Protein AF-A0A9E1Z1P7-F1 (afdb_monomer_lite)

Radius of gyration: 19.4 Å; chains: 1; bounding box: 64×46×40 Å

Sequence (199 aa):
MVDLIRTARLLVKQTRKQARVMVELSEPFSEFVANTAESCNAKVFLSRLAQEGVSLDALGLQILVGGSGGKATRDLMLLSAKLDEFLHVDFPVIISSLGAPSKTIAEANGWWREPWDERRQDQWAKQILWIALSKPFVDAVIWTDLYDYKTMKLPTGGYISIKGKPRPVLKRVLAMQKLLRKPLGPLVLPARGEASQNE

Secondary structure (DSSP, 8-state):
-HHHHHHHHHHHHHH-TT---EEEES-TT-GGGGTSTT---HHHHHHHHHHTT---SEEEEEEE-SSSSS-----HHHHHHHHHTTTT-SS-EEEEEEE--SS---GGG--SSS---HHHHHHHHHHHHHHHHTSTTEEEEEES-SB--TT-SSTT-SSB-TTSPBPHHHHHHHHHHHHHTS---S--PPPTTGGGS--

Foldseek 3Di:
DLVVLLVVVVVVCVVPVPDAAEDEDAQQVPPCPVVDPPDDHPLVVLVVNVVVVPDHQEYEYEQAALDDDNRQHDDLVVVLVSVVSCVPPPHAYEPAEHWYAQARPDCRSPADPDGHHLVRRQVVLLRNVCSQVVDPRHPYYDHQEQEADDPGPHHRGHQAYPVRHGGVNVVVVVVVVVVVVDPPPPDDDPDPPPPPPDD

pLDDT: mean 91.28, std 9.49, range [38.47, 98.0]

Structure (mmCIF, N/CA/C/O backbone):
data_AF-A0A9E1Z1P7-F1
#
_entry.id   AF-A0A9E1Z1P7-F1
#
loop_
_atom_site.group_PDB
_atom_site.id
_atom_site.type_symbol
_atom_site.label_atom_id
_atom_site.label_alt_id
_atom_site.label_comp_id
_atom_site.label_asym_id
_atom_site.label_entity_id
_atom_site.label_seq_id
_atom_site.pdbx_PDB_ins_code
_atom_site.Cartn_x
_atom_site.Cartn_y
_atom_site.Cartn_z
_atom_site.occupancy
_atom_site.B_iso_or_equiv
_atom_site.auth_seq_id
_atom_site.auth_comp_id
_atom_site.auth_asym_id
_atom_site.auth_atom_id
_atom_site.pdbx_PDB_model_num
ATOM 1 N N . MET A 1 1 ? -16.309 18.088 5.861 1.00 80.75 1 MET A N 1
ATOM 2 C CA . MET A 1 1 ? -15.701 16.755 5.605 1.00 80.75 1 MET A CA 1
ATOM 3 C C . MET A 1 1 ? -15.715 15.870 6.849 1.00 80.75 1 MET A C 1
ATOM 5 O O . MET A 1 1 ? -16.198 14.752 6.755 1.00 80.75 1 MET A O 1
ATOM 9 N N . VAL A 1 2 ? -15.250 16.351 8.009 1.00 88.56 2 VAL A N 1
ATOM 10 C CA . VAL A 1 2 ? -15.257 15.568 9.262 1.00 88.56 2 VAL A CA 1
ATOM 11 C C . VAL A 1 2 ? -16.666 15.115 9.665 1.00 88.56 2 VAL A C 1
ATOM 13 O O . VAL A 1 2 ? -16.859 13.935 9.947 1.00 88.56 2 VAL A O 1
ATOM 16 N N . ASP A 1 3 ? -17.669 15.997 9.589 1.00 90.31 3 ASP A N 1
ATOM 17 C CA . ASP A 1 3 ? -19.060 15.630 9.904 1.00 90.31 3 ASP A CA 1
ATOM 18 C C . ASP A 1 3 ? -19.603 14.528 8.995 1.00 90.31 3 ASP A C 1
ATOM 20 O O . ASP A 1 3 ? -20.316 13.644 9.456 1.00 90.31 3 ASP A O 1
ATOM 24 N N . LEU A 1 4 ? -19.215 14.523 7.715 1.00 92.25 4 LEU A N 1
ATOM 25 C CA . LEU A 1 4 ? -19.609 13.471 6.779 1.00 92.25 4 LEU A CA 1
ATOM 26 C C . LEU A 1 4 ? -19.038 12.114 7.206 1.00 92.25 4 LEU A C 1
ATOM 28 O O . LEU A 1 4 ? -19.757 11.121 7.192 1.00 92.25 4 LEU A O 1
ATOM 32 N N . ILE A 1 5 ? -17.771 12.074 7.628 1.00 92.44 5 ILE A N 1
ATOM 33 C CA . ILE A 1 5 ? -17.126 10.851 8.128 1.00 92.44 5 ILE A CA 1
ATOM 34 C C . ILE A 1 5 ? -17.796 10.394 9.428 1.00 92.44 5 ILE A C 1
ATOM 36 O O . ILE A 1 5 ? -18.094 9.208 9.583 1.00 92.44 5 ILE A O 1
ATOM 40 N N . ARG A 1 6 ? -18.094 11.331 10.339 1.00 92.12 6 ARG A N 1
ATOM 41 C CA . ARG A 1 6 ? -18.810 11.054 11.592 1.00 92.12 6 ARG A CA 1
ATOM 42 C C . ARG A 1 6 ? -20.184 10.442 11.309 1.00 92.12 6 ARG A C 1
ATOM 44 O O . ARG A 1 6 ? -20.497 9.379 11.843 1.00 92.12 6 ARG A O 1
ATOM 51 N N . THR A 1 7 ? -20.968 11.056 10.427 1.00 93.19 7 THR A N 1
ATOM 52 C CA . THR A 1 7 ? -22.295 10.570 10.027 1.00 93.19 7 THR A CA 1
ATOM 53 C C . THR A 1 7 ? -22.215 9.220 9.319 1.00 93.19 7 THR A C 1
ATOM 55 O O . THR A 1 7 ? -22.951 8.305 9.682 1.00 93.19 7 THR A O 1
ATOM 58 N N . ALA A 1 8 ? -21.289 9.040 8.372 1.00 93.12 8 ALA A N 1
ATOM 59 C CA . ALA A 1 8 ? -21.100 7.769 7.675 1.00 93.12 8 ALA A CA 1
ATOM 60 C C . ALA A 1 8 ? -20.778 6.634 8.657 1.00 93.12 8 ALA A C 1
ATOM 62 O O . ALA A 1 8 ? -21.399 5.571 8.614 1.00 93.12 8 ALA A O 1
ATOM 63 N N . ARG A 1 9 ? -19.871 6.877 9.609 1.00 91.94 9 ARG A N 1
ATOM 64 C CA . ARG A 1 9 ? -19.563 5.922 10.678 1.00 91.94 9 ARG A CA 1
ATOM 65 C C . ARG A 1 9 ? -20.796 5.593 11.519 1.00 91.94 9 ARG A C 1
ATOM 67 O O . ARG A 1 9 ? -21.034 4.418 11.800 1.00 91.94 9 ARG A O 1
ATOM 74 N N . LEU A 1 10 ? -21.559 6.606 11.942 1.00 92.56 10 LEU A N 1
ATOM 75 C CA . LEU A 1 10 ? -22.774 6.405 12.736 1.00 92.56 10 LEU A CA 1
ATOM 76 C C . LEU A 1 10 ? -23.779 5.521 11.991 1.00 92.56 10 LEU A C 1
ATOM 78 O O . LEU A 1 10 ? -24.269 4.559 12.576 1.00 92.56 10 LEU A O 1
ATOM 82 N N . LEU A 1 11 ? -24.008 5.769 10.699 1.00 94.69 11 LEU A N 1
ATOM 83 C CA . LEU A 1 11 ? -24.904 4.961 9.863 1.00 94.69 11 LEU A CA 1
ATOM 84 C C . LEU A 1 11 ? -24.433 3.503 9.737 1.00 94.69 11 LEU A C 1
ATOM 86 O O . LEU A 1 11 ? -25.235 2.571 9.863 1.00 94.69 11 LEU A O 1
ATOM 90 N N . VAL A 1 12 ? -23.125 3.281 9.555 1.00 93.62 12 VAL A N 1
ATOM 91 C CA . VAL A 1 12 ? -22.556 1.923 9.524 1.00 93.62 12 VAL A CA 1
ATOM 92 C C . VAL A 1 12 ? -22.788 1.208 10.857 1.00 93.62 12 VAL A C 1
ATOM 94 O O . VAL A 1 12 ? -23.270 0.075 10.863 1.00 93.62 12 VAL A O 1
ATOM 97 N N . LYS A 1 13 ? -22.507 1.866 11.991 1.00 92.00 13 LYS A N 1
ATOM 98 C CA . LYS A 1 13 ? -22.677 1.272 13.330 1.00 92.00 13 LYS A CA 1
ATOM 99 C C . LYS A 1 13 ? -24.151 1.074 13.709 1.00 92.00 13 LYS A C 1
ATOM 101 O O . LYS A 1 13 ? -24.455 0.114 14.415 1.00 92.00 13 LYS A O 1
ATOM 106 N N . GLN A 1 14 ? -25.061 1.924 13.228 1.00 94.50 14 GLN A N 1
ATOM 107 C CA . GLN A 1 14 ? -26.511 1.742 13.384 1.00 94.50 14 GLN A CA 1
ATOM 108 C C . GLN A 1 14 ? -26.997 0.487 12.654 1.00 94.50 14 GLN A C 1
ATOM 110 O O . GLN A 1 14 ? -27.761 -0.292 13.217 1.00 94.50 14 GLN A O 1
ATOM 115 N N . THR A 1 15 ? -26.505 0.259 11.435 1.00 95.56 15 THR A N 1
ATOM 116 C CA . THR A 1 15 ? -26.880 -0.912 10.628 1.00 95.56 15 THR A CA 1
ATOM 117 C C . THR A 1 15 ? -26.227 -2.194 11.153 1.00 95.56 15 THR A C 1
ATOM 119 O O . THR A 1 15 ? -26.851 -3.252 11.202 1.00 95.56 15 THR A O 1
ATOM 122 N N . ARG A 1 16 ? -24.949 -2.122 11.546 1.00 95.31 16 ARG A N 1
ATOM 123 C CA . ARG A 1 16 ? -24.162 -3.252 12.054 1.00 95.31 16 ARG A CA 1
ATOM 124 C C . ARG A 1 16 ? -23.251 -2.797 13.192 1.00 95.31 16 ARG A C 1
ATOM 126 O O . ARG A 1 16 ? -22.140 -2.325 12.959 1.00 95.31 16 ARG A O 1
ATOM 133 N N . LYS A 1 17 ? -23.675 -3.033 14.437 1.00 90.94 17 LYS A N 1
ATOM 134 C CA . LYS A 1 17 ? -22.930 -2.627 15.647 1.00 90.94 17 LYS A CA 1
ATOM 135 C C . LYS A 1 17 ? -21.488 -3.155 15.697 1.00 90.94 17 LYS A C 1
ATOM 137 O O . LYS A 1 17 ? -20.605 -2.461 16.186 1.00 90.94 17 LYS A O 1
ATOM 142 N N . GLN A 1 18 ? -21.249 -4.359 15.172 1.00 93.31 18 GLN A N 1
ATOM 143 C CA . GLN A 1 18 ? -19.930 -5.009 15.165 1.00 93.31 18 GLN A CA 1
ATOM 144 C C . GLN A 1 18 ? -19.051 -4.643 13.955 1.00 93.31 18 GLN A C 1
ATOM 146 O O . GLN A 1 18 ? -17.905 -5.082 13.886 1.00 93.31 18 GLN A O 1
ATOM 151 N N . ALA A 1 19 ? -19.555 -3.872 12.983 1.00 93.06 19 ALA A N 1
ATOM 152 C CA . ALA A 1 19 ? -18.768 -3.513 11.805 1.00 93.06 19 ALA A CA 1
ATOM 153 C C . ALA A 1 19 ? -17.570 -2.641 12.198 1.00 93.06 19 ALA A C 1
ATOM 155 O O . ALA A 1 19 ? -17.722 -1.712 12.991 1.00 93.06 19 ALA A O 1
ATOM 156 N N . ARG A 1 20 ? -16.394 -2.925 11.629 1.00 92.44 20 ARG A N 1
ATOM 157 C CA . ARG A 1 20 ? -15.202 -2.079 11.764 1.00 92.44 20 ARG A CA 1
ATOM 158 C C . ARG A 1 20 ? -15.189 -1.026 10.657 1.00 92.44 20 ARG A C 1
ATOM 160 O O . ARG A 1 20 ? -15.444 -1.353 9.501 1.00 92.44 20 ARG A O 1
ATOM 167 N N . VAL A 1 21 ? -14.911 0.222 11.011 1.00 93.06 21 VAL A N 1
ATOM 168 C CA . VAL A 1 21 ? -14.865 1.372 10.106 1.00 93.06 21 VAL A CA 1
ATOM 169 C C . VAL A 1 21 ? -13.420 1.827 9.952 1.00 93.06 21 VAL A C 1
ATOM 171 O O . VAL A 1 21 ? -12.773 2.209 10.924 1.00 93.06 21 VAL A O 1
ATOM 174 N N . MET A 1 22 ? -12.934 1.797 8.716 1.00 93.62 22 MET A N 1
ATOM 175 C CA . MET A 1 22 ? -11.582 2.198 8.340 1.00 93.62 22 MET A CA 1
ATOM 176 C C . MET A 1 22 ? -11.646 3.410 7.412 1.00 93.62 22 MET A C 1
ATOM 178 O O . MET A 1 22 ? -12.507 3.464 6.533 1.00 93.62 22 MET A O 1
ATOM 182 N N . VAL A 1 23 ? -10.717 4.351 7.579 1.00 93.31 23 VAL A N 1
ATOM 183 C CA . VAL A 1 23 ? -10.458 5.409 6.588 1.00 93.31 23 VAL A CA 1
ATOM 184 C C . VAL A 1 23 ? -9.162 5.091 5.870 1.00 93.31 23 VAL A C 1
ATOM 186 O O . VAL A 1 23 ? -8.184 4.718 6.507 1.00 93.31 23 VAL A O 1
ATOM 189 N N . GLU A 1 24 ? -9.155 5.240 4.551 1.00 94.62 24 GLU A N 1
ATOM 190 C CA . GLU A 1 24 ? -7.991 4.972 3.715 1.00 94.62 24 GLU A CA 1
ATOM 191 C C . GLU A 1 24 ? -7.367 6.271 3.192 1.00 94.62 24 GLU A C 1
ATOM 193 O O . GLU A 1 24 ? -8.065 7.136 2.664 1.00 94.62 24 GLU A O 1
ATOM 198 N N . LEU A 1 25 ? -6.042 6.385 3.300 1.00 94.38 25 LEU A N 1
ATOM 199 C CA . LEU A 1 25 ? -5.244 7.460 2.724 1.00 94.38 25 LEU A CA 1
ATOM 200 C C . LEU A 1 25 ? -4.564 6.969 1.443 1.00 94.38 25 LEU A C 1
ATOM 202 O O . LEU A 1 25 ? -3.699 6.092 1.480 1.00 94.38 25 LEU A O 1
ATOM 206 N N . SER A 1 26 ? -4.946 7.551 0.305 1.00 92.31 26 SER A N 1
ATOM 207 C CA . SER A 1 26 ? -4.429 7.176 -1.017 1.00 92.31 26 SER A CA 1
ATOM 208 C C . SER A 1 26 ? -3.072 7.799 -1.360 1.00 92.31 26 SER A C 1
ATOM 210 O O . SER A 1 26 ? -2.299 7.208 -2.109 1.00 92.31 26 SER A O 1
ATOM 212 N N . GLU A 1 27 ? -2.783 8.994 -0.836 1.00 92.06 27 GLU A N 1
ATOM 213 C CA . GLU A 1 27 ? -1.576 9.774 -1.149 1.00 92.06 27 GLU A CA 1
ATOM 214 C C . GLU A 1 27 ? -0.887 10.266 0.141 1.00 92.06 27 GLU A C 1
ATOM 216 O O . GLU A 1 27 ? -0.976 11.446 0.501 1.00 92.06 27 GLU A O 1
ATOM 221 N N . PRO A 1 28 ? -0.177 9.382 0.870 1.00 92.25 28 PRO A N 1
ATOM 222 C CA . PRO A 1 28 ? 0.413 9.705 2.178 1.00 92.25 28 PRO A CA 1
ATOM 223 C C . PRO A 1 28 ? 1.564 10.725 2.110 1.00 92.25 28 PRO A C 1
ATOM 225 O O . PRO A 1 28 ? 1.948 11.320 3.120 1.00 92.25 28 PRO A O 1
ATOM 228 N N . PHE A 1 29 ? 2.130 10.954 0.923 1.00 92.06 29 PHE A N 1
ATOM 229 C CA . PHE A 1 29 ? 3.115 12.014 0.694 1.00 92.06 29 PHE A CA 1
ATOM 230 C C . PHE A 1 29 ? 2.485 13.402 0.549 1.00 92.06 29 PHE A C 1
ATOM 232 O O . PHE A 1 29 ? 3.197 14.389 0.701 1.00 92.06 29 PHE A O 1
ATOM 239 N N . SER A 1 30 ? 1.172 13.475 0.311 1.00 92.31 30 SER A N 1
ATOM 240 C CA . SER A 1 30 ? 0.398 14.718 0.235 1.00 92.31 30 SER A CA 1
ATOM 241 C C . SER A 1 30 ? 0.975 15.781 -0.712 1.00 92.31 30 SER A C 1
ATOM 243 O O . SER A 1 30 ? 0.817 16.974 -0.474 1.00 92.31 30 SER A O 1
ATOM 245 N N . GLU A 1 31 ? 1.622 15.365 -1.806 1.00 91.12 31 GLU A N 1
ATOM 246 C CA . GLU A 1 31 ? 2.178 16.278 -2.821 1.00 91.12 31 GLU A CA 1
ATOM 247 C C . GLU A 1 31 ? 1.096 17.165 -3.452 1.00 91.12 31 GLU A C 1
ATOM 249 O O . GLU A 1 31 ? 1.358 18.312 -3.810 1.00 91.12 31 GLU A O 1
ATOM 254 N N . PHE A 1 32 ? -0.142 16.661 -3.524 1.00 90.50 32 PHE A N 1
ATOM 255 C CA . PHE A 1 32 ? -1.305 17.404 -4.006 1.00 90.50 32 PHE A CA 1
ATOM 256 C C . PHE A 1 32 ? -1.540 18.722 -3.255 1.00 90.50 32 PHE A C 1
ATOM 258 O O . PHE A 1 32 ? -2.147 19.628 -3.826 1.00 90.50 32 PHE A O 1
ATOM 265 N N . VAL A 1 33 ? -1.038 18.857 -2.017 1.00 91.69 33 VAL A N 1
ATOM 266 C CA . VAL A 1 33 ? -1.190 20.074 -1.205 1.00 91.69 33 VAL A CA 1
ATOM 267 C C . VAL A 1 33 ? -0.487 21.278 -1.821 1.00 91.69 33 VAL A C 1
ATOM 269 O O . VAL A 1 33 ? -0.942 22.403 -1.646 1.00 91.69 33 VAL A O 1
ATOM 272 N N . ALA A 1 34 ? 0.565 21.059 -2.611 1.00 89.44 34 ALA A N 1
ATOM 273 C CA . ALA A 1 34 ? 1.236 22.140 -3.327 1.00 89.44 34 ALA A CA 1
ATOM 274 C C . AL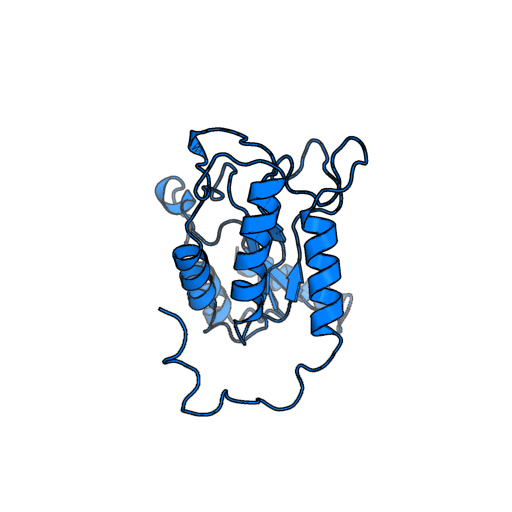A A 1 34 ? 0.379 22.731 -4.462 1.00 89.44 34 ALA A C 1
ATOM 276 O O . ALA A 1 34 ? 0.537 23.898 -4.803 1.00 89.44 34 ALA A O 1
ATOM 277 N N . ASN A 1 35 ? -0.523 21.932 -5.042 1.00 89.25 35 ASN A N 1
ATOM 278 C CA . ASN A 1 35 ? -1.267 22.294 -6.254 1.00 89.25 35 ASN A CA 1
ATOM 279 C C . ASN A 1 35 ? -2.762 22.536 -6.004 1.00 89.25 35 ASN A C 1
ATOM 281 O O . ASN A 1 35 ? -3.444 23.096 -6.858 1.00 89.25 35 ASN A O 1
ATOM 285 N N . THR A 1 36 ? -3.285 22.094 -4.859 1.00 90.12 36 THR A N 1
ATOM 286 C CA . THR A 1 36 ? -4.718 22.140 -4.548 1.00 90.12 36 THR A CA 1
ATOM 287 C C . THR A 1 36 ? -4.957 23.087 -3.382 1.00 90.12 36 THR A C 1
ATOM 289 O O . THR A 1 36 ? -4.609 22.774 -2.240 1.00 90.12 36 THR A O 1
ATOM 292 N N . ALA A 1 37 ? -5.572 24.236 -3.663 1.00 87.25 37 ALA A N 1
ATOM 293 C CA . ALA A 1 37 ? -5.992 25.176 -2.628 1.00 87.25 37 ALA A CA 1
ATOM 294 C C . ALA A 1 37 ? -6.958 24.504 -1.635 1.00 87.25 37 ALA A C 1
ATOM 296 O O . ALA A 1 37 ? -7.704 23.598 -2.001 1.00 87.25 37 ALA A O 1
ATOM 297 N N . GLU A 1 38 ? -6.912 24.934 -0.371 1.00 86.44 38 GLU A N 1
ATOM 298 C CA . GLU A 1 38 ? -7.763 24.427 0.725 1.00 86.44 38 GLU A CA 1
ATOM 299 C C . GLU A 1 38 ? -7.633 22.923 1.028 1.00 86.44 38 GLU A C 1
ATOM 301 O O . GLU A 1 38 ? -8.431 22.346 1.770 1.00 86.44 38 GLU A O 1
ATOM 306 N N . SER A 1 39 ? -6.601 22.270 0.498 1.00 90.19 39 SER A N 1
ATOM 307 C CA . SER A 1 39 ? -6.285 20.891 0.845 1.00 90.19 39 SER A CA 1
ATOM 308 C C . SER A 1 39 ? -5.442 20.814 2.124 1.00 90.19 39 SER A C 1
ATOM 310 O O . SER A 1 39 ? -4.804 21.780 2.547 1.00 90.19 39 SER A O 1
ATOM 312 N N . CYS A 1 40 ? -5.450 19.653 2.778 1.00 89.81 40 CYS A N 1
ATOM 313 C CA . CYS A 1 40 ? -4.643 19.4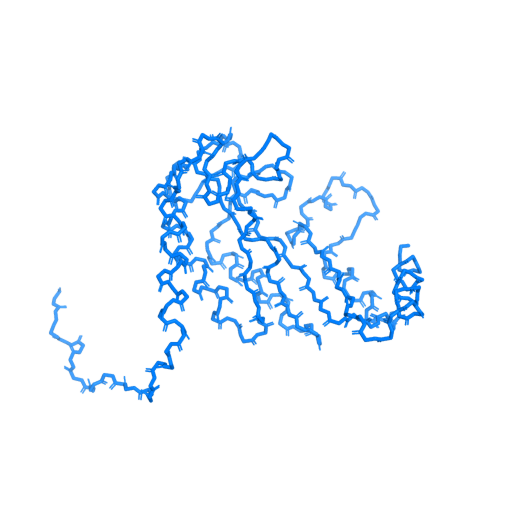08 3.969 1.00 89.81 40 CYS A CA 1
ATOM 314 C C . CYS A 1 40 ? -3.812 18.139 3.801 1.00 89.81 40 CYS A C 1
ATOM 316 O O . CYS A 1 40 ? -4.191 17.214 3.080 1.00 89.81 40 CYS A O 1
ATOM 318 N N . ASN A 1 41 ? -2.658 18.105 4.464 1.00 91.12 41 ASN A N 1
ATOM 319 C CA . ASN A 1 41 ? -1.816 16.919 4.455 1.00 91.12 41 ASN A CA 1
ATOM 320 C C . ASN A 1 41 ? -2.431 15.798 5.316 1.00 91.12 41 ASN A C 1
ATOM 322 O O . ASN A 1 41 ? -3.273 16.038 6.187 1.00 91.12 41 ASN A O 1
ATOM 326 N N . ALA A 1 42 ? -1.971 14.567 5.091 1.00 90.31 42 ALA A N 1
ATOM 327 C CA . ALA A 1 42 ? -2.449 13.383 5.802 1.00 90.31 42 ALA A CA 1
ATOM 328 C C . ALA A 1 42 ? -2.381 13.522 7.336 1.00 90.31 42 ALA A C 1
ATOM 330 O O . ALA A 1 42 ? -3.317 13.133 8.030 1.00 90.31 42 ALA A O 1
ATOM 331 N N . LYS A 1 43 ? -1.303 14.111 7.871 1.00 89.31 43 LYS A N 1
ATOM 332 C CA . LYS A 1 43 ? -1.117 14.287 9.321 1.00 89.31 43 LYS A CA 1
ATOM 333 C C . LYS A 1 43 ? -2.162 15.224 9.917 1.00 89.31 43 LYS A C 1
ATOM 335 O O . LYS A 1 43 ? -2.825 14.860 10.876 1.00 89.31 43 LYS A O 1
ATOM 340 N N . VAL A 1 44 ? -2.343 16.399 9.317 1.00 91.38 44 VAL A N 1
ATOM 341 C CA . VAL A 1 44 ? -3.321 17.409 9.741 1.00 91.38 44 VAL A CA 1
ATOM 342 C C . VAL A 1 44 ? -4.731 16.838 9.670 1.00 91.38 44 VAL A C 1
ATOM 344 O O . VAL A 1 44 ? -5.518 17.044 10.591 1.00 91.38 44 VAL A O 1
ATOM 347 N N . PHE A 1 45 ? -5.044 16.078 8.619 1.00 91.25 45 PHE A N 1
ATOM 348 C CA . PHE A 1 45 ? -6.327 15.392 8.503 1.00 91.25 45 PHE A CA 1
ATOM 349 C C . PHE A 1 45 ? -6.566 14.409 9.660 1.00 91.25 45 PHE A C 1
ATOM 351 O O . PHE A 1 45 ? -7.613 14.475 10.305 1.00 91.25 45 PHE A O 1
ATOM 358 N N . LEU A 1 46 ? -5.592 13.546 9.972 1.00 90.38 46 LEU A N 1
ATOM 359 C CA . LEU A 1 46 ? -5.695 12.592 11.082 1.00 90.38 46 LEU A CA 1
ATOM 360 C C . LEU A 1 46 ? -5.782 13.291 12.445 1.00 90.38 46 LEU A C 1
ATOM 362 O O . LEU A 1 46 ? -6.648 12.947 13.248 1.00 90.38 46 LEU A O 1
ATOM 366 N N . SER A 1 47 ? -4.956 14.313 12.689 1.00 90.06 47 SER A N 1
ATOM 367 C CA . SER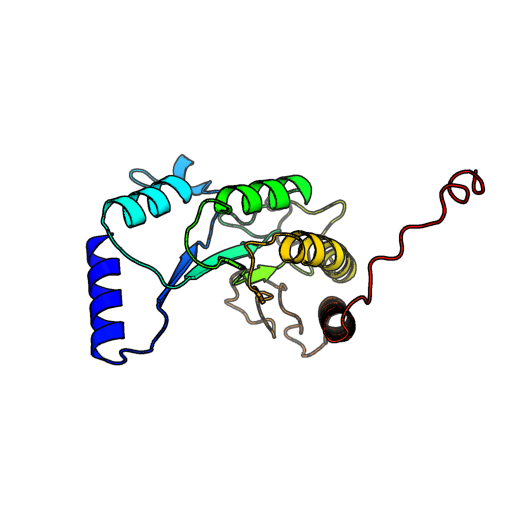 A 1 47 ? -5.020 15.115 13.916 1.00 90.06 47 SER A CA 1
ATOM 368 C C . SER A 1 47 ? -6.383 15.782 14.084 1.00 90.06 47 SER A C 1
ATOM 370 O O . SER A 1 47 ? -6.924 15.799 15.187 1.00 90.06 47 SER A O 1
ATOM 372 N N . ARG A 1 48 ? -6.979 16.281 12.995 1.00 91.25 48 ARG A N 1
ATOM 373 C CA . ARG A 1 48 ? -8.312 16.887 13.031 1.00 91.25 48 ARG A CA 1
ATOM 374 C C . ARG A 1 48 ? -9.401 15.862 13.339 1.00 91.25 48 ARG A C 1
ATOM 376 O O . ARG A 1 48 ? -10.293 16.166 14.120 1.00 91.25 48 ARG A O 1
ATOM 383 N N . LEU A 1 49 ? -9.331 14.652 12.778 1.00 89.88 49 LEU A N 1
ATOM 384 C CA . LEU A 1 49 ? -10.271 13.575 13.120 1.00 89.88 49 LEU A CA 1
ATOM 385 C C . LEU A 1 49 ? -10.209 13.213 14.609 1.00 89.88 49 LEU A C 1
ATOM 387 O O . LEU A 1 49 ? -11.258 13.042 15.232 1.00 89.88 49 LEU A O 1
ATOM 391 N N . ALA A 1 50 ? -8.999 13.147 15.171 1.00 88.19 50 ALA A N 1
ATOM 392 C CA . ALA A 1 50 ? -8.791 12.882 16.590 1.00 88.19 50 ALA A CA 1
ATOM 393 C C . ALA A 1 50 ? -9.350 14.012 17.477 1.00 88.19 50 ALA A C 1
ATOM 395 O O . ALA A 1 50 ? -10.109 13.738 18.404 1.00 88.19 50 ALA A O 1
ATOM 396 N N . GLN A 1 51 ? -9.049 15.278 17.157 1.00 90.31 51 GLN A N 1
ATOM 397 C CA . GLN A 1 51 ? -9.558 16.454 17.885 1.00 90.31 51 GLN A CA 1
ATOM 398 C C . GLN A 1 51 ? -11.089 16.544 17.874 1.00 90.31 51 GLN A C 1
ATOM 400 O O . GLN A 1 51 ? -11.705 16.934 18.859 1.00 90.31 51 GLN A O 1
ATOM 405 N N . GLU A 1 52 ? -11.708 16.139 16.769 1.00 90.25 52 GLU A N 1
ATOM 406 C CA . GLU A 1 52 ? -13.158 16.152 16.562 1.00 90.25 52 GLU A CA 1
ATOM 407 C C . GLU A 1 52 ? -13.867 14.906 17.132 1.00 90.25 52 GLU A C 1
ATOM 409 O O . GLU A 1 52 ? -15.060 14.690 16.883 1.00 90.25 52 GLU A O 1
ATOM 414 N N . GLY A 1 53 ? -13.144 14.048 17.861 1.00 86.88 53 GLY A N 1
ATOM 415 C CA . GLY A 1 53 ? -13.691 12.863 18.524 1.00 86.88 53 GLY A CA 1
ATOM 416 C C . GLY A 1 53 ? -14.209 11.785 17.566 1.00 86.88 53 GLY A C 1
ATOM 417 O O . GLY A 1 53 ? -15.042 10.956 17.948 1.00 86.88 53 GLY A O 1
ATOM 418 N N . VAL A 1 54 ? -13.761 11.779 16.305 1.00 89.06 54 VAL A N 1
ATOM 419 C CA . VAL A 1 54 ? -14.155 10.757 15.330 1.00 89.06 54 VAL A CA 1
ATOM 420 C C . VAL A 1 54 ? -13.290 9.515 15.534 1.00 89.06 54 VAL A C 1
ATOM 422 O O . VAL A 1 54 ? -12.180 9.418 15.024 1.00 89.06 54 VAL A O 1
ATOM 425 N N . SER A 1 55 ? -13.813 8.540 16.278 1.00 83.88 55 SER A N 1
ATOM 426 C CA . SER A 1 55 ? -13.130 7.260 16.511 1.00 83.88 55 SER A CA 1
ATOM 427 C C . SER A 1 55 ? -13.173 6.362 15.273 1.00 83.88 55 SER A C 1
ATOM 429 O O . SER A 1 55 ? -14.246 6.017 14.783 1.00 83.88 55 SER A O 1
ATOM 431 N N . LEU A 1 56 ? -12.016 5.938 14.776 1.00 89.31 56 LEU A N 1
ATOM 432 C CA . LEU A 1 56 ? -11.895 4.958 13.694 1.00 89.31 56 LEU A CA 1
ATOM 433 C C . LEU A 1 56 ? -11.422 3.618 14.256 1.00 89.31 56 LEU A C 1
ATOM 435 O O . LEU A 1 56 ? -10.760 3.579 15.287 1.00 89.31 56 LEU A O 1
ATOM 439 N N . ASP A 1 57 ? -11.779 2.522 13.586 1.00 92.69 57 ASP A N 1
ATOM 440 C CA . ASP A 1 57 ? -11.353 1.180 13.993 1.00 92.69 57 ASP A CA 1
ATOM 441 C C . ASP A 1 57 ? -10.015 0.774 13.333 1.00 92.69 57 ASP A C 1
ATOM 443 O O . ASP A 1 57 ? -9.366 -0.148 13.817 1.00 92.69 57 ASP A O 1
ATOM 447 N N . ALA A 1 58 ? -9.614 1.421 12.226 1.00 94.25 58 ALA A N 1
ATOM 448 C CA . ALA A 1 58 ? -8.332 1.200 11.542 1.00 94.25 58 ALA A CA 1
ATOM 449 C C . ALA A 1 58 ? -7.965 2.352 10.580 1.00 94.25 58 ALA A C 1
ATOM 451 O O . ALA A 1 58 ? -8.839 3.089 10.106 1.00 94.25 58 ALA A O 1
ATOM 452 N N . LEU A 1 59 ? -6.675 2.449 10.240 1.00 95.62 59 LEU A N 1
ATOM 453 C CA . LEU A 1 59 ? -6.129 3.307 9.186 1.00 95.62 59 LEU A CA 1
ATOM 454 C C . LEU A 1 59 ? -5.713 2.459 7.984 1.00 95.62 59 LEU A C 1
ATOM 456 O O . LEU A 1 59 ? -4.864 1.587 8.117 1.00 95.62 59 LEU A O 1
ATOM 460 N N . GLY A 1 60 ? -6.247 2.746 6.803 1.00 96.50 60 GLY A N 1
ATOM 461 C CA . GLY A 1 60 ? -5.746 2.213 5.540 1.00 96.50 60 GLY A CA 1
ATOM 462 C C . GLY A 1 60 ? -4.680 3.135 4.949 1.00 96.50 60 GLY A C 1
ATOM 463 O O . GLY A 1 60 ? -4.917 4.334 4.823 1.00 96.50 60 GLY A O 1
ATOM 464 N N . LEU A 1 61 ? -3.528 2.602 4.550 1.00 96.19 61 LEU A N 1
ATOM 465 C CA . LEU A 1 61 ? -2.485 3.341 3.833 1.00 96.19 61 LEU A CA 1
ATOM 466 C C . LEU A 1 61 ? -2.216 2.713 2.463 1.00 96.19 61 LEU A C 1
ATOM 468 O O . LEU A 1 61 ? -1.850 1.539 2.374 1.00 96.19 61 LEU A O 1
ATOM 472 N N . GLN A 1 62 ? -2.324 3.510 1.397 1.00 96.44 62 GLN A N 1
ATOM 473 C CA . GLN A 1 62 ? -1.889 3.099 0.062 1.00 96.44 62 GLN A CA 1
ATOM 474 C C . GLN A 1 62 ? -0.450 3.549 -0.192 1.00 96.44 62 GLN A C 1
ATOM 476 O O . GLN A 1 62 ? -0.129 4.735 -0.165 1.00 96.44 62 GLN A O 1
ATOM 481 N N . ILE A 1 63 ? 0.417 2.580 -0.472 1.00 96.44 63 ILE A N 1
ATOM 482 C CA . ILE A 1 63 ? 1.820 2.766 -0.829 1.00 96.44 63 ILE A CA 1
ATOM 483 C C . ILE A 1 63 ? 2.017 2.215 -2.241 1.00 96.44 63 ILE A C 1
ATOM 485 O O . ILE A 1 63 ? 2.380 1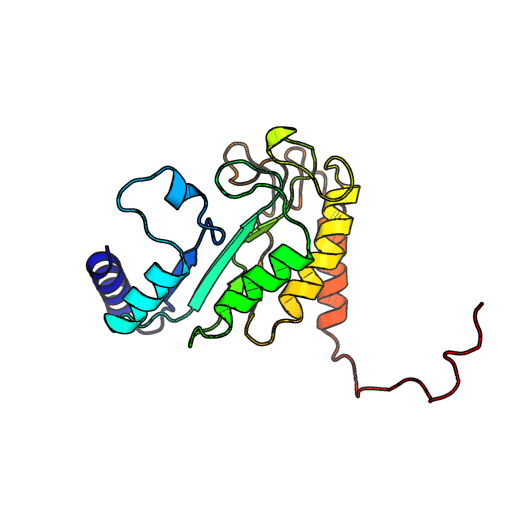.057 -2.453 1.00 96.44 63 ILE A O 1
ATOM 489 N N . LEU A 1 64 ? 1.744 3.067 -3.221 1.00 96.69 64 LEU A N 1
ATOM 490 C CA . LEU A 1 64 ? 1.933 2.771 -4.635 1.00 96.69 64 LEU A CA 1
ATOM 491 C C . LEU A 1 64 ? 3.085 3.623 -5.169 1.00 96.69 64 LEU A C 1
ATOM 493 O O . LEU A 1 64 ? 3.121 4.827 -4.927 1.00 96.69 64 LEU A O 1
ATOM 497 N N . VAL A 1 65 ? 4.013 3.006 -5.896 1.00 96.94 65 VAL A N 1
ATOM 498 C CA . VAL A 1 65 ? 5.155 3.689 -6.531 1.00 96.94 65 VAL A CA 1
ATOM 499 C C . VAL A 1 65 ? 5.143 3.483 -8.043 1.00 96.94 65 VAL A C 1
ATOM 501 O O . VAL A 1 65 ? 4.439 2.607 -8.530 1.00 96.94 65 VAL A O 1
ATOM 504 N N . GLY A 1 66 ? 5.919 4.268 -8.795 1.00 95.12 66 GLY A N 1
ATOM 505 C CA . GLY A 1 66 ? 6.049 4.147 -10.253 1.00 95.12 66 GLY A CA 1
ATOM 506 C C . GLY A 1 66 ? 4.826 4.596 -11.060 1.00 95.12 66 GLY A C 1
ATOM 507 O O . GLY A 1 66 ? 4.743 4.298 -12.251 1.00 95.12 66 GLY A O 1
ATOM 508 N N . GLY A 1 67 ? 3.891 5.317 -10.438 1.00 93.75 67 GLY A N 1
ATOM 509 C CA . GLY A 1 67 ? 2.677 5.845 -11.065 1.00 93.75 67 GLY A CA 1
ATOM 510 C C . GLY A 1 67 ? 2.566 7.368 -10.967 1.00 93.75 67 GLY A C 1
ATOM 511 O O . GLY A 1 67 ? 3.391 8.030 -10.344 1.00 93.75 67 GLY A O 1
ATOM 512 N N . SER A 1 68 ? 1.509 7.921 -11.559 1.00 90.06 68 SER A N 1
ATOM 513 C CA . SER A 1 68 ? 1.163 9.341 -11.439 1.00 90.06 68 SER A CA 1
ATOM 514 C C . SER A 1 68 ? 0.265 9.615 -10.220 1.00 90.06 68 SER A C 1
ATOM 516 O O . SER A 1 68 ? -0.309 8.695 -9.623 1.00 90.06 68 SER A O 1
ATOM 518 N N . GLY A 1 69 ? 0.131 10.895 -9.851 1.00 85.50 69 GLY A N 1
ATOM 519 C CA . GLY A 1 69 ? -0.761 11.357 -8.777 1.00 85.50 69 GLY A CA 1
ATOM 520 C C . GLY A 1 69 ? -0.340 10.839 -7.401 1.00 85.50 69 GLY A C 1
ATOM 521 O O . GLY A 1 69 ? -0.948 9.896 -6.889 1.00 85.50 69 GLY A O 1
ATOM 522 N N . GLY A 1 70 ? 0.766 11.374 -6.871 1.00 88.31 70 GLY A N 1
ATOM 523 C CA . GLY A 1 70 ? 1.300 11.028 -5.546 1.00 88.31 70 GLY A CA 1
ATOM 524 C C . GLY A 1 70 ? 1.996 9.664 -5.449 1.00 88.31 70 GLY A C 1
ATOM 525 O O . GLY A 1 70 ? 2.361 9.240 -4.354 1.00 88.31 70 GLY A O 1
ATOM 526 N N . LYS A 1 71 ? 2.180 8.970 -6.582 1.00 94.50 71 LYS A N 1
ATOM 527 C CA . LYS A 1 71 ? 2.774 7.620 -6.688 1.00 94.50 71 LYS A CA 1
ATOM 528 C C . LYS A 1 71 ? 4.153 7.636 -7.344 1.00 94.50 71 LYS A C 1
ATOM 530 O O . LYS A 1 71 ? 4.598 6.616 -7.874 1.00 94.50 71 LYS A O 1
ATOM 535 N N . ALA A 1 72 ? 4.816 8.791 -7.355 1.00 94.19 72 ALA A N 1
ATOM 536 C CA . ALA A 1 72 ? 6.180 8.894 -7.851 1.00 94.19 72 ALA A CA 1
ATOM 537 C C . ALA A 1 72 ? 7.081 7.913 -7.091 1.00 94.19 72 ALA A C 1
ATOM 539 O O . ALA A 1 72 ? 6.902 7.670 -5.894 1.00 94.19 72 ALA A O 1
ATOM 540 N N . THR A 1 73 ? 8.045 7.313 -7.784 1.00 95.69 73 THR A N 1
ATOM 541 C CA . THR A 1 73 ? 8.926 6.334 -7.154 1.00 95.69 73 THR A CA 1
ATOM 542 C C . THR A 1 73 ? 9.790 7.000 -6.094 1.00 95.69 73 THR A C 1
ATOM 544 O O . THR A 1 73 ? 10.470 7.987 -6.358 1.00 95.69 73 THR A O 1
ATOM 547 N N . ARG A 1 74 ? 9.774 6.433 -4.886 1.00 94.56 74 ARG A N 1
ATOM 548 C CA . ARG A 1 74 ? 10.590 6.868 -3.752 1.00 94.56 74 ARG A CA 1
ATOM 549 C C . ARG A 1 74 ? 11.534 5.749 -3.327 1.00 94.56 74 ARG A C 1
ATOM 551 O O . ARG A 1 74 ? 11.240 4.569 -3.523 1.00 94.56 74 ARG A O 1
ATOM 558 N N . ASP A 1 75 ? 12.658 6.130 -2.729 1.00 94.81 75 ASP A N 1
ATOM 559 C CA . ASP A 1 75 ? 13.583 5.173 -2.129 1.00 94.81 75 ASP A CA 1
ATOM 560 C C . ASP A 1 75 ? 12.948 4.433 -0.935 1.00 94.81 75 ASP A C 1
ATOM 562 O O . ASP A 1 75 ? 12.052 4.949 -0.261 1.00 94.81 75 ASP A O 1
ATOM 566 N N . LEU A 1 76 ? 13.432 3.220 -0.659 1.00 96.81 76 LEU A N 1
ATOM 567 C CA . LEU A 1 76 ? 12.949 2.373 0.430 1.00 96.81 76 LEU A CA 1
ATOM 568 C C . LEU A 1 76 ? 13.108 3.019 1.812 1.00 96.81 76 LEU A C 1
ATOM 570 O O . LEU A 1 76 ? 12.228 2.852 2.655 1.00 96.81 76 LEU A O 1
ATOM 574 N N . MET A 1 77 ? 14.182 3.776 2.049 1.00 96.06 77 MET A N 1
ATOM 575 C CA . MET A 1 77 ? 14.386 4.498 3.304 1.00 96.06 77 MET A CA 1
ATOM 576 C C . MET A 1 77 ? 13.337 5.596 3.478 1.00 96.06 77 MET A C 1
ATOM 578 O O . MET A 1 77 ? 12.787 5.758 4.564 1.00 96.06 77 MET A O 1
ATOM 582 N N . LEU A 1 78 ? 12.996 6.299 2.395 1.00 95.75 78 LEU A N 1
ATOM 583 C CA . LEU A 1 78 ? 11.973 7.341 2.423 1.00 95.75 78 LEU A CA 1
ATOM 584 C C . LEU A 1 78 ? 10.568 6.759 2.620 1.00 95.75 78 LEU A C 1
ATOM 586 O O . LEU A 1 78 ? 9.758 7.343 3.335 1.00 95.75 78 LEU A O 1
ATOM 590 N N . LEU A 1 79 ? 10.286 5.594 2.029 1.00 96.75 79 LEU A N 1
ATOM 591 C CA . LEU A 1 79 ? 9.054 4.846 2.289 1.00 96.75 79 LEU A CA 1
ATOM 592 C C . LEU A 1 79 ? 8.982 4.370 3.748 1.00 96.75 79 LEU A C 1
ATOM 594 O O . LEU A 1 79 ? 7.946 4.536 4.382 1.00 96.75 79 LEU A O 1
ATOM 598 N N . SER A 1 80 ? 10.078 3.838 4.298 1.00 97.19 80 SER A N 1
ATOM 599 C CA . SER A 1 80 ? 10.171 3.430 5.708 1.00 97.19 80 SER A CA 1
ATOM 600 C C . SER A 1 80 ? 9.905 4.606 6.652 1.00 97.19 80 SER A C 1
ATOM 602 O O . SER A 1 80 ? 9.023 4.516 7.501 1.00 97.19 80 SER A O 1
ATOM 604 N N . ALA A 1 81 ? 10.594 5.731 6.438 1.00 96.44 81 ALA A N 1
ATOM 605 C CA . ALA A 1 81 ? 10.414 6.946 7.227 1.00 96.44 81 ALA A CA 1
ATOM 606 C C . ALA A 1 81 ? 8.986 7.497 7.115 1.00 96.44 81 ALA A C 1
ATOM 608 O O . ALA A 1 81 ? 8.426 7.971 8.098 1.00 96.44 81 ALA A O 1
ATOM 609 N N . LYS A 1 82 ? 8.363 7.399 5.931 1.00 94.88 82 LYS A N 1
ATOM 610 C CA . LYS A 1 82 ? 6.961 7.788 5.739 1.00 94.88 82 LYS A CA 1
ATOM 611 C C . LYS A 1 82 ? 6.004 6.898 6.537 1.00 94.88 82 LYS A C 1
ATOM 613 O O . LYS A 1 82 ? 5.022 7.413 7.054 1.00 94.88 82 LYS A O 1
ATOM 618 N N . LEU A 1 83 ? 6.268 5.596 6.654 1.00 95.12 83 LEU A N 1
ATOM 619 C CA . LEU A 1 83 ? 5.462 4.713 7.504 1.00 95.12 83 LEU A CA 1
ATOM 620 C C . LEU A 1 83 ? 5.604 5.082 8.985 1.00 95.12 83 LEU A C 1
ATOM 622 O O . LEU A 1 83 ? 4.603 5.095 9.695 1.00 95.12 83 LEU A O 1
ATOM 626 N N . ASP A 1 84 ? 6.811 5.444 9.429 1.00 95.06 84 ASP A N 1
ATOM 627 C CA . ASP A 1 84 ? 7.081 5.843 10.821 1.00 95.06 84 ASP A CA 1
ATOM 628 C C . ASP A 1 84 ? 6.299 7.090 11.257 1.00 95.06 84 ASP A C 1
ATOM 630 O O . ASP A 1 84 ? 6.012 7.264 12.439 1.00 95.06 84 ASP A O 1
ATOM 634 N N . GLU A 1 85 ? 5.859 7.925 10.312 1.00 92.75 85 GLU A N 1
ATOM 635 C CA . GLU A 1 85 ? 4.985 9.067 10.598 1.00 92.75 85 GLU A CA 1
ATOM 636 C C . GLU A 1 85 ? 3.619 8.674 11.184 1.00 92.75 85 GLU A C 1
ATOM 638 O O . GLU A 1 85 ? 2.966 9.511 11.808 1.00 92.75 85 GLU A O 1
ATOM 643 N N . PHE A 1 86 ? 3.187 7.426 10.985 1.00 92.38 86 PHE A N 1
ATOM 644 C CA . PHE A 1 86 ? 1.904 6.903 11.462 1.00 92.38 86 PHE A CA 1
ATOM 645 C C . PHE A 1 86 ? 2.024 6.103 12.765 1.00 92.38 86 PHE A C 1
ATOM 647 O O . PHE A 1 86 ? 1.027 5.564 13.236 1.00 92.38 86 PHE A O 1
ATOM 654 N N . LEU A 1 87 ? 3.209 6.068 13.384 1.00 91.44 87 LEU A N 1
ATOM 655 C CA . LEU A 1 87 ? 3.447 5.387 14.662 1.00 91.44 87 LEU A CA 1
ATOM 656 C C . LEU A 1 87 ? 2.548 5.908 15.800 1.00 91.44 87 LEU A C 1
ATOM 658 O O . LEU A 1 87 ? 2.216 5.159 16.710 1.00 91.44 87 LEU A O 1
ATOM 662 N N . HIS A 1 88 ? 2.166 7.187 15.759 1.00 86.06 88 HIS A N 1
ATOM 663 C CA . HIS A 1 88 ? 1.376 7.845 16.809 1.00 86.06 88 HIS A CA 1
ATOM 664 C C . HIS A 1 88 ? -0.141 7.667 16.660 1.00 86.06 88 HIS A C 1
ATOM 666 O O . HIS A 1 88 ? -0.900 8.308 17.380 1.00 86.06 88 HIS A O 1
ATOM 672 N N . VAL A 1 89 ? -0.599 6.874 15.691 1.00 86.94 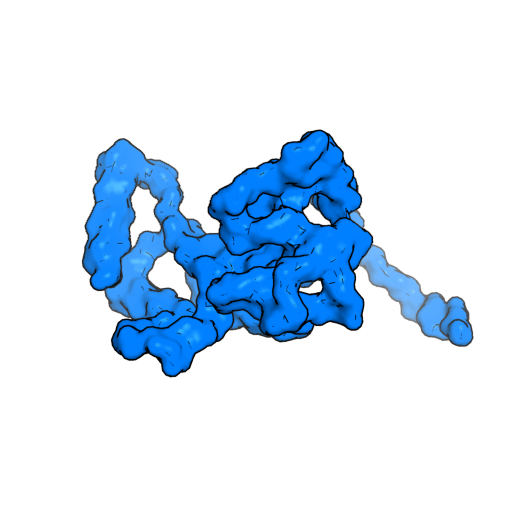89 VAL A N 1
ATOM 673 C CA . VAL A 1 89 ? -2.029 6.630 15.491 1.00 86.94 89 VAL A CA 1
ATOM 674 C C . VAL A 1 89 ? -2.503 5.581 16.499 1.00 86.94 89 VAL A C 1
ATOM 676 O O . VAL A 1 89 ? -1.955 4.486 16.558 1.00 86.94 89 VAL A O 1
ATOM 679 N N . ASP A 1 90 ? -3.550 5.898 17.264 1.00 83.81 90 ASP A N 1
ATOM 680 C CA . ASP A 1 90 ? -4.063 5.045 18.354 1.00 83.81 90 ASP A CA 1
ATOM 681 C C . ASP A 1 90 ? -4.808 3.780 17.883 1.00 83.81 90 ASP A C 1
ATOM 683 O O . ASP A 1 90 ? -5.305 2.996 18.692 1.00 83.81 90 ASP A O 1
ATOM 687 N N . PHE A 1 91 ? -4.940 3.586 16.573 1.00 88.25 91 PHE A N 1
ATOM 688 C CA . PHE A 1 91 ? -5.664 2.474 15.969 1.00 88.25 91 PHE A CA 1
ATOM 689 C C . PHE A 1 91 ? -4.806 1.754 14.924 1.00 88.25 91 PHE A C 1
ATOM 691 O O . PHE A 1 91 ? -3.914 2.367 14.333 1.00 88.25 91 PHE A O 1
ATOM 698 N N . PRO A 1 92 ? -5.080 0.461 14.668 1.00 91.25 92 PRO A N 1
ATOM 699 C CA . PRO A 1 92 ? -4.254 -0.358 13.792 1.00 91.25 92 PRO A CA 1
ATOM 700 C C . PRO A 1 92 ? -4.042 0.232 12.401 1.00 91.25 92 PRO A C 1
ATOM 702 O O . PRO A 1 92 ? -4.992 0.701 11.761 1.00 91.25 92 PRO A O 1
ATOM 705 N N . VAL A 1 93 ? -2.808 0.137 11.902 1.00 95.62 93 VAL A N 1
ATOM 706 C CA . VAL A 1 93 ? -2.460 0.543 10.539 1.00 95.62 93 VAL A CA 1
ATOM 707 C C . VAL A 1 93 ? -2.447 -0.677 9.626 1.00 95.62 93 VAL A C 1
ATOM 709 O O . VAL A 1 93 ? -1.729 -1.651 9.841 1.00 95.62 93 VAL A O 1
ATOM 712 N N . ILE A 1 94 ? -3.230 -0.606 8.559 1.00 97.25 94 ILE A N 1
ATOM 713 C CA . ILE A 1 94 ? -3.281 -1.587 7.484 1.00 97.25 94 ILE A CA 1
ATOM 714 C C . ILE A 1 94 ? -2.696 -0.918 6.248 1.00 97.25 94 ILE A C 1
ATOM 716 O O . ILE A 1 94 ? -3.235 0.071 5.752 1.00 97.25 94 ILE A O 1
ATOM 720 N N . ILE A 1 95 ? -1.618 -1.471 5.698 1.00 97.44 95 ILE A N 1
ATOM 721 C CA . ILE A 1 95 ? -1.177 -1.081 4.358 1.00 97.44 95 ILE A CA 1
ATOM 722 C C . ILE A 1 95 ? -2.156 -1.733 3.385 1.00 97.44 95 ILE A C 1
ATOM 724 O O . ILE A 1 95 ? -2.022 -2.904 3.035 1.00 97.44 95 ILE A O 1
ATOM 728 N N . SER A 1 96 ? -3.196 -0.987 3.022 1.00 97.12 96 SER A N 1
ATOM 729 C CA . SER A 1 96 ? -4.358 -1.483 2.286 1.00 97.12 96 SER A CA 1
ATOM 730 C C . SER A 1 96 ? -4.070 -1.710 0.806 1.00 97.12 96 SER A C 1
ATOM 732 O O . SER A 1 96 ? -4.788 -2.460 0.152 1.00 97.12 96 SER A O 1
ATOM 734 N N . SER A 1 97 ? -3.018 -1.082 0.279 1.00 96.94 97 SER A N 1
ATOM 735 C CA . SER A 1 97 ? -2.569 -1.281 -1.095 1.00 96.94 97 SER A CA 1
ATOM 736 C C . SER A 1 97 ? -1.083 -0.972 -1.232 1.00 96.94 97 SER A C 1
ATOM 738 O O . SER A 1 97 ? -0.693 0.192 -1.287 1.00 96.94 97 SER A O 1
ATOM 740 N N . LEU A 1 98 ? -0.254 -2.006 -1.334 1.00 97.56 98 LEU A N 1
ATOM 741 C CA . LEU A 1 98 ? 1.178 -1.928 -1.611 1.00 97.56 98 LEU A CA 1
ATOM 742 C C . LEU A 1 98 ? 1.459 -2.363 -3.052 1.00 97.56 98 LEU A C 1
ATOM 744 O O . LEU A 1 98 ? 0.999 -3.424 -3.471 1.00 97.56 98 LEU A O 1
ATOM 748 N N . GLY A 1 99 ? 2.235 -1.593 -3.814 1.00 96.88 99 GLY A N 1
ATOM 749 C CA . GLY A 1 99 ? 2.528 -1.986 -5.190 1.00 96.88 99 GLY A CA 1
ATOM 750 C C . GLY A 1 99 ? 3.567 -1.140 -5.912 1.00 96.88 99 GLY A C 1
ATOM 751 O O . GLY A 1 99 ? 3.737 0.046 -5.645 1.00 96.88 99 GLY A O 1
ATOM 752 N N . ALA A 1 100 ? 4.222 -1.781 -6.875 1.00 97.69 100 ALA A N 1
ATOM 753 C CA . ALA A 1 100 ? 5.070 -1.169 -7.893 1.00 97.69 100 ALA A CA 1
ATOM 754 C C . ALA A 1 100 ? 4.669 -1.736 -9.265 1.00 97.69 100 ALA A C 1
ATOM 756 O O . ALA A 1 100 ? 4.182 -2.874 -9.321 1.00 97.69 100 ALA A O 1
ATOM 757 N N . PRO A 1 101 ? 4.840 -0.995 -10.370 1.00 97.44 101 PRO A N 1
ATOM 758 C CA . PRO A 1 101 ? 4.494 -1.491 -11.685 1.00 97.44 101 PRO A CA 1
ATOM 759 C C . PRO A 1 101 ? 5.526 -2.528 -12.131 1.00 97.44 101 PRO A C 1
ATOM 761 O O . PRO A 1 101 ? 6.677 -2.546 -11.697 1.00 97.44 101 PRO A O 1
ATOM 764 N N . SER A 1 102 ? 5.109 -3.393 -13.040 1.00 96.56 102 SER A N 1
ATOM 765 C CA . SER A 1 102 ? 5.960 -4.418 -13.660 1.00 96.56 102 SER A CA 1
ATOM 766 C C . SER A 1 102 ? 6.463 -4.014 -15.046 1.00 96.56 102 SER A C 1
ATOM 768 O O . SER A 1 102 ? 7.043 -4.829 -15.764 1.00 96.56 102 SER A O 1
ATOM 770 N N . LYS A 1 103 ? 6.201 -2.770 -15.445 1.00 96.56 103 LYS A N 1
ATOM 771 C CA . LYS A 1 103 ? 6.745 -2.102 -16.623 1.00 96.56 103 LYS A CA 1
ATOM 772 C C . LYS A 1 103 ? 6.834 -0.608 -16.324 1.00 96.56 103 LYS A C 1
ATOM 774 O O . LYS A 1 103 ? 5.924 -0.063 -15.703 1.00 96.56 103 LYS A O 1
ATOM 779 N N . THR A 1 104 ? 7.876 0.074 -16.795 1.00 97.12 104 THR A N 1
ATOM 780 C CA . THR A 1 104 ? 7.940 1.540 -16.704 1.00 97.12 104 THR A CA 1
ATOM 781 C C . THR A 1 104 ? 6.747 2.161 -17.430 1.00 97.12 104 THR A C 1
ATOM 783 O O . THR A 1 104 ? 6.583 1.971 -18.635 1.00 97.12 104 THR A O 1
ATOM 786 N N . ILE A 1 105 ? 5.905 2.879 -16.680 1.00 95.38 105 ILE A N 1
ATOM 787 C CA . ILE A 1 105 ? 4.712 3.557 -17.205 1.00 95.38 105 ILE A CA 1
ATOM 788 C C . ILE A 1 105 ? 5.120 4.849 -17.918 1.00 95.38 105 ILE A C 1
ATOM 790 O O . ILE A 1 105 ? 4.747 5.069 -19.065 1.00 95.38 105 ILE A O 1
ATOM 794 N N . ALA A 1 106 ? 5.896 5.686 -17.231 1.00 95.12 106 ALA A N 1
ATOM 795 C CA . ALA A 1 106 ? 6.451 6.931 -17.741 1.00 95.12 106 ALA A CA 1
ATOM 796 C C . ALA A 1 106 ? 7.737 7.250 -16.974 1.00 95.12 106 ALA A C 1
ATOM 798 O O . ALA A 1 106 ? 7.803 7.009 -15.767 1.00 95.12 106 ALA A O 1
ATOM 799 N N . GLU A 1 107 ? 8.737 7.819 -17.648 1.00 93.81 107 GLU A N 1
ATOM 800 C CA . GLU A 1 107 ? 10.013 8.176 -17.009 1.00 93.81 107 GLU A CA 1
ATOM 801 C C . GLU A 1 107 ? 9.835 9.222 -15.902 1.00 93.81 107 GLU A C 1
ATOM 803 O O . GLU A 1 107 ? 10.484 9.136 -14.863 1.00 93.81 107 GLU A O 1
ATOM 808 N N . ALA A 1 108 ? 8.870 10.134 -16.065 1.00 93.94 108 ALA A N 1
ATOM 809 C CA . ALA A 1 108 ? 8.517 11.144 -15.067 1.00 93.94 108 ALA A CA 1
ATOM 810 C C . ALA A 1 108 ? 8.070 10.554 -13.713 1.00 93.94 108 ALA A C 1
ATOM 812 O O . ALA A 1 108 ? 8.194 11.216 -12.687 1.00 93.94 108 ALA A O 1
ATOM 813 N N . ASN A 1 109 ? 7.583 9.307 -13.682 1.00 94.44 109 ASN A N 1
ATOM 814 C CA . ASN A 1 109 ? 7.187 8.637 -12.437 1.00 94.44 109 ASN A CA 1
ATOM 815 C C . ASN A 1 109 ? 8.385 8.000 -11.702 1.00 94.44 109 ASN A C 1
ATOM 817 O O . ASN A 1 109 ? 8.221 7.461 -10.601 1.00 94.44 109 ASN A O 1
ATOM 821 N N . GLY A 1 110 ? 9.576 8.026 -12.307 1.00 94.81 110 GLY A N 1
ATOM 822 C CA . GLY A 1 110 ? 10.806 7.441 -11.783 1.00 94.81 110 GLY A CA 1
ATOM 823 C C . GLY A 1 110 ? 10.767 5.918 -11.631 1.00 94.81 110 GLY A C 1
ATOM 824 O O . GLY A 1 110 ? 9.761 5.247 -11.886 1.00 94.81 110 GLY A O 1
ATOM 825 N N . TRP A 1 111 ? 11.883 5.363 -11.167 1.00 95.94 111 TRP A N 1
ATOM 826 C CA . TRP A 1 111 ? 12.041 3.936 -10.895 1.00 95.94 111 TRP A CA 1
ATOM 827 C C . TRP A 1 111 ? 13.029 3.677 -9.761 1.00 95.94 111 TRP A C 1
ATOM 829 O O . TRP A 1 111 ? 13.821 4.540 -9.386 1.00 95.94 111 TRP A O 1
ATOM 839 N N . TRP A 1 112 ? 12.971 2.474 -9.188 1.00 95.75 112 TRP A N 1
ATOM 840 C CA . TRP A 1 112 ? 13.874 2.072 -8.119 1.00 95.75 112 TRP A CA 1
ATOM 841 C C . TRP A 1 112 ? 15.090 1.362 -8.713 1.00 95.75 112 TRP A C 1
ATOM 843 O O . TRP A 1 112 ? 14.989 0.222 -9.167 1.00 95.75 112 TRP A O 1
ATOM 853 N N . ARG A 1 113 ? 16.246 2.042 -8.674 1.00 93.75 113 ARG A N 1
ATOM 854 C CA . ARG A 1 113 ? 17.550 1.624 -9.233 1.00 93.75 113 ARG A CA 1
ATOM 855 C C . ARG A 1 113 ? 17.585 1.568 -10.761 1.00 93.75 113 ARG A C 1
ATOM 857 O O . ARG A 1 113 ? 18.372 2.273 -11.375 1.00 93.75 113 ARG A O 1
ATOM 864 N N . GLU A 1 114 ? 16.721 0.766 -11.366 1.00 95.75 114 GLU A N 1
ATOM 865 C CA . GLU A 1 114 ? 16.644 0.535 -12.811 1.00 95.75 114 GLU A CA 1
ATOM 866 C C . GLU A 1 114 ? 15.181 0.604 -13.274 1.00 95.75 114 GLU A C 1
ATOM 868 O O . GLU A 1 114 ? 14.290 0.433 -12.435 1.00 95.75 114 GLU A O 1
ATOM 873 N N . PRO A 1 115 ? 14.911 0.818 -14.578 1.00 97.31 115 PRO A N 1
ATOM 874 C CA . PRO A 1 115 ? 13.554 0.837 -15.113 1.00 97.31 115 PRO A CA 1
ATOM 875 C C . PRO A 1 115 ? 12.719 -0.368 -14.667 1.00 97.31 115 PRO A C 1
ATOM 877 O O . PRO A 1 115 ? 13.214 -1.494 -14.557 1.00 97.31 115 PRO A O 1
ATOM 880 N N . TRP A 1 116 ? 11.434 -0.121 -14.415 1.00 98.00 116 TRP A N 1
ATOM 881 C CA . TRP A 1 116 ? 10.515 -1.135 -13.925 1.00 98.00 116 TRP A CA 1
ATOM 882 C C . TRP A 1 116 ? 10.320 -2.249 -14.953 1.00 98.00 116 TRP A C 1
ATOM 884 O O . TRP A 1 116 ? 9.943 -2.014 -16.102 1.00 98.00 116 TRP A O 1
ATOM 894 N N . ASP A 1 117 ? 10.514 -3.476 -14.488 1.00 97.69 117 ASP A N 1
ATOM 895 C CA . ASP A 1 117 ? 10.119 -4.715 -15.141 1.00 97.69 117 ASP A CA 1
ATOM 896 C C . ASP A 1 117 ? 9.613 -5.714 -14.074 1.00 97.69 117 ASP A C 1
ATOM 898 O O . ASP A 1 117 ? 9.614 -5.421 -12.873 1.00 97.69 117 ASP A O 1
ATOM 902 N N . GLU A 1 118 ? 9.199 -6.917 -14.480 1.00 97.44 118 GLU A N 1
ATOM 903 C CA . GLU A 1 118 ? 8.749 -7.963 -13.545 1.00 97.44 118 GLU A CA 1
ATOM 904 C C . GLU A 1 118 ? 9.820 -8.364 -12.513 1.00 97.44 118 GLU A C 1
ATOM 906 O O . GLU A 1 118 ? 9.485 -8.724 -11.382 1.00 97.44 118 GLU A O 1
ATOM 911 N N . ARG A 1 119 ? 11.109 -8.291 -12.874 1.00 97.38 119 ARG A N 1
ATOM 912 C CA . ARG A 1 119 ? 12.230 -8.619 -11.980 1.00 97.38 119 ARG A CA 1
ATOM 913 C C . ARG A 1 119 ? 12.422 -7.527 -10.929 1.00 97.38 119 ARG A C 1
ATOM 915 O O . ARG A 1 119 ? 12.613 -7.844 -9.757 1.00 97.38 119 ARG A O 1
ATOM 922 N N . ARG A 1 120 ? 12.380 -6.253 -11.322 1.00 97.19 120 ARG A N 1
ATOM 923 C CA . ARG A 1 120 ? 12.526 -5.100 -10.424 1.00 97.19 120 ARG A CA 1
ATOM 924 C C . ARG A 1 120 ? 11.311 -4.976 -9.508 1.00 97.19 120 ARG A C 1
ATOM 926 O O . ARG A 1 120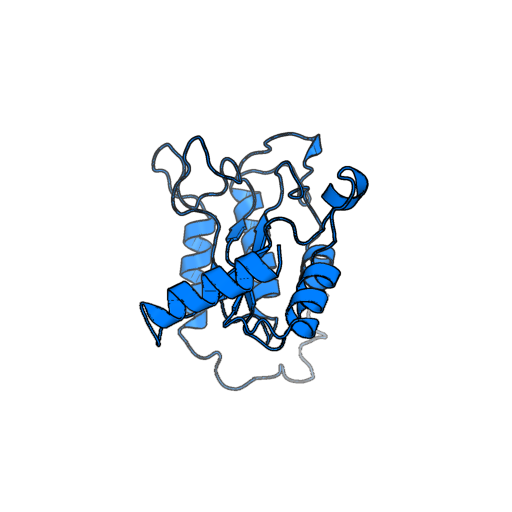 ? 11.506 -4.757 -8.317 1.00 97.19 120 ARG A O 1
ATOM 933 N N . GLN A 1 121 ? 10.095 -5.217 -10.009 1.00 97.69 121 GLN A N 1
ATOM 934 C CA . GLN A 1 121 ? 8.885 -5.301 -9.180 1.00 97.69 121 GLN A CA 1
ATOM 935 C C . GLN A 1 121 ? 9.056 -6.337 -8.057 1.00 97.69 121 GLN A C 1
ATOM 937 O O . GLN A 1 121 ? 8.808 -6.044 -6.889 1.00 97.69 121 GLN A O 1
ATOM 942 N N . ASP A 1 122 ? 9.537 -7.534 -8.398 1.00 97.75 122 ASP A N 1
ATOM 943 C CA . ASP A 1 122 ? 9.790 -8.618 -7.448 1.00 97.75 122 ASP A CA 1
ATOM 944 C C . ASP A 1 122 ? 10.893 -8.283 -6.426 1.00 97.75 122 ASP A C 1
ATOM 946 O O . ASP A 1 122 ? 10.735 -8.525 -5.226 1.00 97.75 122 ASP A O 1
ATOM 950 N N . GLN A 1 123 ? 12.003 -7.692 -6.876 1.00 97.62 123 GLN A N 1
ATOM 951 C CA . GLN A 1 123 ? 13.102 -7.285 -5.995 1.00 97.62 123 GLN A CA 1
ATOM 952 C C . GLN A 1 123 ? 12.709 -6.155 -5.047 1.00 97.62 123 GLN A C 1
ATOM 954 O O . GLN A 1 123 ? 13.078 -6.197 -3.874 1.00 97.62 123 GLN A O 1
ATOM 959 N N . TRP A 1 124 ? 11.954 -5.174 -5.537 1.00 97.88 124 TRP A N 1
ATOM 960 C CA . TRP A 1 124 ? 11.420 -4.102 -4.710 1.00 97.88 124 TRP A CA 1
ATOM 961 C C . TRP A 1 124 ? 10.455 -4.670 -3.670 1.00 97.88 124 TRP A C 1
ATOM 963 O O . TRP A 1 124 ? 10.653 -4.442 -2.477 1.00 97.88 124 TRP A O 1
ATOM 973 N N . ALA A 1 125 ? 9.498 -5.507 -4.099 1.00 97.38 125 ALA A N 1
ATOM 974 C CA . ALA A 1 125 ? 8.531 -6.165 -3.222 1.00 97.38 125 ALA A CA 1
ATOM 975 C C . ALA A 1 125 ? 9.217 -6.950 -2.098 1.00 97.38 125 ALA A C 1
ATOM 977 O O . ALA A 1 125 ? 8.804 -6.844 -0.946 1.00 97.38 125 ALA A O 1
ATOM 978 N N . LYS A 1 126 ? 10.309 -7.674 -2.402 1.00 95.94 126 LYS A N 1
ATOM 979 C CA . LYS A 1 126 ? 11.124 -8.369 -1.389 1.00 95.94 126 LYS A CA 1
ATOM 980 C C . LYS A 1 126 ? 11.513 -7.453 -0.239 1.00 95.94 126 LYS A C 1
ATOM 982 O O . LYS A 1 126 ? 11.434 -7.880 0.902 1.00 95.94 126 LYS A O 1
ATOM 987 N N . GLN A 1 127 ? 11.974 -6.246 -0.540 1.00 96.94 127 GLN A N 1
ATOM 988 C CA . GLN A 1 127 ? 12.493 -5.336 0.472 1.00 96.94 127 GLN A CA 1
ATOM 989 C C . GLN A 1 127 ? 11.358 -4.619 1.198 1.00 96.94 127 GLN A C 1
ATOM 991 O O . GLN A 1 127 ? 11.300 -4.643 2.425 1.00 96.94 127 GLN A O 1
ATOM 996 N N . ILE A 1 128 ? 10.421 -4.027 0.453 1.00 97.44 128 ILE A N 1
ATOM 997 C CA . ILE A 1 128 ? 9.375 -3.203 1.061 1.00 97.44 128 ILE A CA 1
ATOM 998 C C . ILE A 1 128 ? 8.402 -4.021 1.918 1.00 97.44 128 ILE A C 1
ATOM 1000 O O . ILE A 1 128 ? 7.942 -3.516 2.935 1.00 97.44 128 ILE A O 1
ATOM 1004 N N . LEU A 1 129 ? 8.130 -5.287 1.570 1.00 96.56 129 LEU A N 1
ATOM 1005 C CA . LEU A 1 129 ? 7.270 -6.154 2.381 1.00 96.56 129 LEU A CA 1
ATOM 1006 C C . LEU A 1 129 ? 7.892 -6.417 3.754 1.00 96.56 129 LEU A C 1
ATOM 1008 O O . LEU A 1 129 ? 7.189 -6.351 4.756 1.00 96.56 129 LEU A O 1
ATOM 1012 N N . TRP A 1 130 ? 9.202 -6.674 3.813 1.00 95.69 130 TRP A N 1
ATOM 1013 C CA . TRP A 1 130 ? 9.903 -6.842 5.087 1.00 95.69 130 TRP A CA 1
ATOM 1014 C C . TRP A 1 130 ? 9.967 -5.541 5.880 1.00 95.69 130 TRP A C 1
ATOM 1016 O O . TRP A 1 130 ? 9.723 -5.567 7.081 1.00 95.69 130 TRP A O 1
ATOM 1026 N N . ILE A 1 131 ? 10.223 -4.407 5.221 1.00 97.12 131 ILE A N 1
ATOM 1027 C CA . ILE A 1 131 ? 10.202 -3.090 5.872 1.00 97.12 131 ILE A CA 1
ATOM 1028 C C . ILE A 1 131 ? 8.828 -2.834 6.497 1.00 97.12 131 ILE A C 1
ATOM 1030 O O . ILE A 1 131 ? 8.749 -2.536 7.683 1.00 97.12 131 ILE A O 1
ATOM 1034 N N . ALA A 1 132 ? 7.754 -3.001 5.727 1.00 96.38 132 ALA A N 1
ATOM 1035 C CA . ALA A 1 132 ? 6.384 -2.810 6.182 1.00 96.38 132 ALA A CA 1
ATOM 1036 C C . ALA A 1 132 ? 6.019 -3.726 7.362 1.00 96.38 132 ALA A C 1
ATOM 1038 O O . ALA A 1 132 ? 5.535 -3.242 8.378 1.00 96.38 132 ALA A O 1
ATOM 1039 N N . LEU A 1 133 ? 6.304 -5.028 7.253 1.00 93.81 133 LEU A N 1
ATOM 1040 C CA . LEU A 1 133 ? 6.002 -6.015 8.298 1.00 93.81 133 LEU A CA 1
ATOM 1041 C C . LEU A 1 133 ? 6.910 -5.897 9.530 1.00 93.81 133 LEU A C 1
ATOM 1043 O O . LEU A 1 133 ? 6.586 -6.447 10.576 1.00 93.81 133 LEU A O 1
ATOM 1047 N N . SER A 1 134 ? 8.046 -5.203 9.424 1.00 94.12 134 SER A N 1
ATOM 1048 C CA . SER A 1 134 ? 8.921 -4.943 10.574 1.00 94.12 134 SER A CA 1
ATOM 1049 C C . SER A 1 134 ? 8.399 -3.837 11.497 1.00 94.12 134 SER A C 1
ATOM 1051 O O . SER A 1 134 ? 8.900 -3.690 12.610 1.00 94.12 134 SER A O 1
ATOM 1053 N N . LYS A 1 135 ? 7.407 -3.051 11.057 1.00 94.75 135 LYS A N 1
ATOM 1054 C CA . LYS A 1 135 ? 6.812 -1.972 11.852 1.00 94.75 135 LYS A CA 1
ATOM 1055 C C . LYS A 1 135 ? 5.770 -2.553 12.823 1.00 94.75 135 LYS A C 1
ATOM 1057 O O . LYS A 1 135 ? 4.774 -3.099 12.358 1.00 94.75 135 LYS A O 1
ATOM 1062 N N . PRO A 1 136 ? 5.930 -2.404 14.152 1.00 91.88 136 PRO A N 1
ATOM 1063 C CA . PRO A 1 136 ? 5.053 -3.061 15.130 1.00 91.88 136 PRO A CA 1
ATOM 1064 C C . PRO A 1 136 ? 3.604 -2.549 15.123 1.00 91.88 136 PRO A C 1
ATOM 1066 O O . PRO A 1 136 ? 2.721 -3.240 15.612 1.00 91.88 136 PRO A O 1
ATOM 1069 N N . PHE A 1 137 ? 3.357 -1.355 14.578 1.00 92.50 137 PHE A N 1
ATOM 1070 C CA . PHE A 1 137 ? 2.025 -0.751 14.443 1.00 92.50 137 PHE A CA 1
ATOM 1071 C C . PHE A 1 137 ? 1.297 -1.143 13.142 1.00 92.50 137 PHE A C 1
ATOM 1073 O O . PHE A 1 137 ? 0.167 -0.708 12.916 1.00 92.50 137 PHE A O 1
ATOM 1080 N N . VAL A 1 138 ? 1.944 -1.919 12.263 1.00 95.44 138 VAL A N 1
ATOM 1081 C CA . VAL A 1 138 ? 1.356 -2.403 11.009 1.00 95.44 138 VAL A CA 1
ATOM 1082 C C . VAL A 1 138 ? 0.775 -3.800 11.225 1.00 95.44 138 VAL A C 1
ATOM 1084 O O . VAL A 1 138 ? 1.510 -4.776 11.349 1.00 95.44 138 VAL A O 1
ATOM 1087 N N . ASP A 1 139 ? -0.551 -3.902 11.198 1.00 94.19 139 ASP A N 1
ATOM 1088 C CA . ASP A 1 139 ? -1.281 -5.159 11.419 1.00 94.19 139 ASP A CA 1
ATOM 1089 C C . ASP A 1 139 ? -1.297 -6.055 10.176 1.00 94.19 139 ASP A C 1
ATOM 1091 O O . ASP A 1 139 ? -1.280 -7.285 10.263 1.00 94.19 139 ASP A O 1
ATOM 1095 N N . ALA A 1 140 ? -1.384 -5.443 8.994 1.00 94.56 140 ALA A N 1
ATOM 1096 C CA . ALA A 1 140 ? -1.509 -6.168 7.740 1.00 94.56 140 ALA A CA 1
ATOM 1097 C C . ALA A 1 140 ? -0.932 -5.384 6.563 1.00 94.56 140 ALA A C 1
ATOM 1099 O O . ALA A 1 140 ? -0.985 -4.154 6.509 1.00 94.56 140 ALA A O 1
ATOM 1100 N N . VAL A 1 141 ? -0.431 -6.134 5.581 1.00 96.62 141 VAL A N 1
ATOM 1101 C CA . VAL A 1 141 ? 0.056 -5.608 4.306 1.00 96.62 141 VAL A CA 1
ATOM 1102 C C . VAL A 1 141 ? -0.662 -6.323 3.174 1.00 96.62 141 VAL A C 1
ATOM 1104 O O . VAL A 1 141 ? -0.564 -7.542 3.032 1.00 96.62 141 VAL A O 1
ATOM 1107 N N . ILE A 1 142 ? -1.385 -5.553 2.370 1.00 96.62 142 ILE A N 1
ATOM 1108 C CA . ILE A 1 142 ? -2.182 -6.022 1.243 1.00 96.62 142 ILE A CA 1
ATOM 1109 C C . ILE A 1 142 ? -1.530 -5.500 -0.032 1.00 96.62 142 ILE A C 1
ATOM 1111 O O . ILE A 1 142 ? -1.243 -4.313 -0.161 1.00 96.62 142 ILE A O 1
ATOM 1115 N N . TRP A 1 143 ? -1.269 -6.393 -0.979 1.00 97.06 143 TRP A N 1
ATOM 1116 C CA . TRP A 1 143 ? -0.785 -5.999 -2.299 1.00 97.06 143 TRP A CA 1
ATOM 1117 C C . TRP A 1 143 ? -1.924 -5.439 -3.149 1.00 97.06 143 TRP A C 1
ATOM 1119 O O . TRP A 1 143 ? -3.050 -5.907 -3.022 1.00 97.06 143 TRP A O 1
ATOM 1129 N N . THR A 1 144 ? -1.616 -4.476 -4.021 1.00 95.44 144 THR A N 1
ATOM 1130 C CA . THR A 1 144 ? -2.598 -3.662 -4.764 1.00 95.44 144 THR A CA 1
ATOM 1131 C C . THR A 1 144 ? -3.722 -4.475 -5.407 1.00 95.44 144 THR A C 1
ATOM 1133 O O . THR A 1 144 ? -4.877 -4.343 -5.019 1.00 95.44 144 THR A O 1
ATOM 1136 N N . ASP A 1 145 ? -3.401 -5.356 -6.356 1.00 96.00 145 ASP A N 1
ATOM 1137 C CA . ASP A 1 145 ? -4.401 -6.053 -7.158 1.00 96.00 145 ASP A CA 1
ATOM 1138 C C . ASP A 1 145 ? -3.966 -7.499 -7.422 1.00 96.00 145 ASP A C 1
ATOM 1140 O O . ASP A 1 145 ? -2.782 -7.812 -7.591 1.00 96.00 145 ASP A O 1
ATOM 1144 N N . LEU A 1 146 ? -4.940 -8.407 -7.499 1.00 95.31 146 LEU A N 1
ATOM 1145 C CA . LEU A 1 146 ? -4.674 -9.793 -7.885 1.00 95.31 146 LEU A CA 1
ATOM 1146 C C . LEU A 1 146 ? -4.401 -9.924 -9.390 1.00 95.31 146 LEU A C 1
ATOM 1148 O O . LEU A 1 146 ? -3.528 -10.687 -9.796 1.00 95.31 146 LEU A O 1
ATOM 1152 N N . TYR A 1 147 ? -5.136 -9.180 -10.212 1.00 95.88 147 TYR A N 1
ATOM 1153 C CA . TYR A 1 147 ? -5.119 -9.279 -11.667 1.00 95.88 147 TYR A CA 1
ATOM 1154 C C . TYR A 1 147 ? -5.069 -7.880 -12.281 1.00 95.88 147 TYR A C 1
ATOM 1156 O O . TYR A 1 147 ? -5.731 -6.974 -11.782 1.00 95.88 147 TYR A O 1
ATOM 1164 N N . ASP A 1 148 ? -4.315 -7.696 -13.361 1.00 95.94 148 ASP A N 1
ATOM 1165 C CA . ASP A 1 148 ? -4.283 -6.418 -14.074 1.00 95.94 148 ASP A CA 1
ATOM 1166 C C . ASP A 1 148 ? -5.578 -6.183 -14.867 1.00 95.94 148 ASP A C 1
ATOM 1168 O O . ASP A 1 148 ? -5.978 -6.999 -15.698 1.00 95.94 148 ASP A O 1
ATOM 1172 N N . TYR A 1 149 ? -6.187 -5.012 -14.695 1.00 94.81 149 TYR A N 1
ATOM 1173 C CA . TYR A 1 149 ? -7.344 -4.554 -15.471 1.00 94.81 149 TYR A CA 1
ATOM 1174 C C . TYR A 1 149 ? -7.154 -3.105 -15.927 1.00 94.81 149 TYR A C 1
ATOM 1176 O O . TYR A 1 149 ? -6.301 -2.376 -15.428 1.00 94.81 149 TYR A O 1
ATOM 1184 N N . LYS A 1 150 ? -7.947 -2.673 -16.914 1.00 90.50 150 LYS A N 1
ATOM 1185 C CA . LYS A 1 150 ? -7.721 -1.406 -17.636 1.00 90.50 150 LYS A CA 1
ATOM 1186 C C . LYS A 1 150 ? -7.750 -0.154 -16.749 1.00 90.50 150 LYS A C 1
ATOM 1188 O O . LYS A 1 150 ? -7.035 0.794 -17.038 1.00 90.50 150 LYS A O 1
ATOM 1193 N N . THR A 1 151 ? -8.575 -0.142 -15.706 1.00 91.06 151 THR A N 1
ATOM 1194 C CA . THR A 1 151 ? -8.836 1.032 -14.852 1.00 91.06 151 THR A CA 1
ATOM 1195 C C . THR A 1 151 ? -8.140 0.954 -13.494 1.00 91.06 151 THR A C 1
ATOM 1197 O O . THR A 1 151 ? -8.566 1.600 -12.539 1.00 91.06 151 THR A O 1
ATOM 1200 N N . MET A 1 152 ? -7.096 0.135 -13.379 1.00 93.12 152 MET A N 1
ATOM 1201 C CA . MET A 1 152 ? -6.377 -0.036 -12.121 1.00 93.12 152 MET A CA 1
ATOM 1202 C C . MET A 1 152 ? -5.605 1.227 -11.718 1.00 93.12 152 MET A C 1
ATOM 1204 O O . MET A 1 152 ? -5.043 1.924 -12.565 1.00 93.12 152 MET A O 1
ATOM 1208 N N . LYS A 1 153 ? -5.540 1.498 -10.406 1.00 92.06 153 LYS A N 1
ATOM 1209 C CA . LYS A 1 153 ? -4.850 2.677 -9.844 1.00 92.06 153 LYS A CA 1
ATOM 1210 C C . LYS A 1 153 ? -3.355 2.704 -10.168 1.00 92.06 153 LYS A C 1
ATOM 1212 O O . LYS A 1 153 ? -2.774 3.782 -10.284 1.00 92.06 153 LYS A O 1
ATOM 1217 N N . LEU A 1 154 ? -2.741 1.526 -10.283 1.00 95.25 154 LEU A N 1
ATOM 1218 C CA . LEU A 1 154 ? -1.352 1.352 -10.683 1.00 95.25 154 LEU A CA 1
ATOM 1219 C C . LEU A 1 154 ? -1.272 0.365 -11.855 1.00 95.25 154 LEU A C 1
ATOM 1221 O O . LEU A 1 154 ? -1.309 -0.847 -11.631 1.00 95.25 154 LEU A O 1
ATOM 1225 N N . PRO A 1 155 ? -1.163 0.854 -13.104 1.00 95.06 155 PRO A N 1
ATOM 1226 C CA . PRO A 1 155 ? -1.038 -0.003 -14.273 1.00 95.06 155 PRO A CA 1
ATOM 1227 C C . PRO A 1 155 ? 0.058 -1.052 -14.106 1.00 95.06 155 PRO A C 1
ATOM 1229 O O . PRO A 1 155 ? 1.192 -0.736 -13.749 1.00 95.06 155 PRO A O 1
ATOM 1232 N N . THR A 1 156 ? -0.268 -2.306 -14.420 1.00 95.56 156 THR A N 1
ATOM 1233 C CA . THR A 1 156 ? 0.655 -3.451 -14.366 1.00 95.56 156 THR A CA 1
ATOM 1234 C C . THR A 1 156 ? 1.164 -3.816 -12.960 1.00 95.56 156 THR A C 1
ATOM 1236 O O . THR A 1 156 ? 2.169 -4.521 -12.833 1.00 95.56 156 THR A O 1
ATOM 1239 N N . GLY A 1 157 ? 0.509 -3.326 -11.902 1.00 96.19 157 GLY A N 1
ATOM 1240 C CA . GLY A 1 157 ? 0.870 -3.591 -10.506 1.00 96.19 157 GLY A CA 1
ATOM 1241 C C . GLY A 1 157 ? 0.366 -4.928 -9.949 1.00 96.19 157 GLY A C 1
ATOM 1242 O O . GLY A 1 157 ? 0.773 -5.317 -8.855 1.00 96.19 157 GLY A O 1
ATOM 1243 N N . GLY A 1 158 ? -0.502 -5.642 -10.668 1.00 96.75 158 GLY A N 1
ATOM 1244 C CA . GLY A 1 158 ? -1.145 -6.852 -10.172 1.00 96.75 158 GLY A CA 1
ATOM 1245 C C . GLY A 1 158 ? -0.217 -8.065 -10.089 1.00 96.75 158 GLY A C 1
ATOM 1246 O O . GLY A 1 158 ? 0.819 -8.137 -10.753 1.00 96.75 158 GLY A O 1
ATOM 1247 N N . TYR A 1 159 ? -0.612 -9.064 -9.295 1.00 97.38 159 TYR A N 1
ATOM 1248 C CA . TYR A 1 159 ? 0.085 -10.356 -9.234 1.00 97.38 159 TYR A CA 1
ATOM 1249 C C . TYR A 1 159 ? 0.045 -11.131 -10.553 1.00 97.38 159 TYR A C 1
ATOM 1251 O O . TYR A 1 159 ? 0.983 -11.863 -10.877 1.00 97.38 159 TYR A O 1
ATOM 1259 N N . ILE A 1 160 ? -1.053 -11.004 -11.292 1.00 97.44 160 ILE A N 1
ATOM 1260 C CA . ILE A 1 160 ? -1.312 -11.710 -12.541 1.00 97.44 160 ILE A CA 1
ATOM 1261 C C . ILE A 1 160 ? -1.514 -10.669 -13.638 1.00 97.44 160 ILE A C 1
ATOM 1263 O O . ILE A 1 160 ? -2.308 -9.743 -13.498 1.00 97.44 160 ILE A O 1
ATOM 1267 N N . SER A 1 161 ? -0.785 -10.818 -14.742 1.00 95.94 161 SER A N 1
ATOM 1268 C CA . SER A 1 161 ? -0.937 -9.938 -15.901 1.00 95.94 161 SER A CA 1
ATOM 1269 C C . SER A 1 161 ? -2.329 -10.043 -16.530 1.00 95.94 161 SER A C 1
ATOM 1271 O O . SER A 1 161 ? -3.002 -11.065 -16.404 1.00 95.94 161 SER A O 1
ATOM 1273 N N . ILE A 1 162 ? -2.698 -9.053 -17.347 1.00 94.94 162 ILE A N 1
ATOM 1274 C CA . ILE A 1 162 ? -3.955 -9.041 -18.121 1.00 94.94 162 ILE A CA 1
ATOM 1275 C C . ILE A 1 162 ? -4.078 -10.208 -19.123 1.00 94.94 162 ILE A C 1
ATOM 1277 O O . ILE A 1 162 ? -5.120 -10.419 -19.730 1.00 94.94 162 ILE A O 1
ATOM 1281 N N . LYS A 1 163 ? -2.995 -10.964 -19.338 1.00 95.06 163 LYS A N 1
ATOM 1282 C CA . LYS A 1 163 ? -2.977 -12.183 -20.159 1.00 95.06 163 LYS A CA 1
ATOM 1283 C C . LYS A 1 163 ? -3.089 -13.465 -19.322 1.00 95.06 163 LYS A C 1
ATOM 1285 O O . LYS A 1 163 ? -2.884 -14.549 -19.851 1.00 95.06 163 LYS A O 1
ATOM 1290 N N . GLY A 1 164 ? -3.333 -13.366 -18.013 1.00 94.56 164 GLY A N 1
ATOM 1291 C CA . GLY A 1 164 ? -3.392 -14.521 -17.110 1.00 94.56 164 GLY A CA 1
ATOM 1292 C C . GLY A 1 164 ? -2.033 -15.092 -16.699 1.00 94.56 164 GLY A C 1
ATOM 1293 O O . GLY A 1 164 ? -1.985 -16.084 -15.979 1.00 94.56 164 GLY A O 1
ATOM 1294 N N . LYS A 1 165 ? -0.915 -14.478 -17.111 1.00 96.44 165 LYS A N 1
ATOM 1295 C CA . LYS A 1 165 ? 0.424 -14.931 -16.709 1.00 96.44 165 LYS A CA 1
ATOM 1296 C C . LYS A 1 165 ? 0.749 -14.436 -15.290 1.00 96.44 165 LYS A C 1
ATOM 1298 O O . LYS A 1 165 ? 0.751 -13.214 -15.102 1.00 96.44 165 LYS A O 1
ATOM 1303 N N . PRO A 1 166 ? 1.050 -15.323 -14.320 1.00 97.12 166 PRO A N 1
ATOM 1304 C CA . PRO A 1 166 ? 1.470 -14.923 -12.980 1.00 97.12 166 PRO A CA 1
ATOM 1305 C C . PRO A 1 166 ? 2.869 -14.297 -13.009 1.00 97.12 166 PRO A C 1
ATOM 1307 O O . PRO A 1 166 ? 3.765 -14.785 -13.703 1.00 97.12 166 PRO A O 1
ATOM 1310 N N . ARG A 1 167 ? 3.062 -13.226 -12.236 1.00 97.12 167 ARG A N 1
ATOM 1311 C CA . ARG A 1 167 ? 4.338 -12.510 -12.110 1.00 97.12 167 ARG A CA 1
ATOM 1312 C C . ARG A 1 167 ? 5.177 -13.066 -10.953 1.00 97.12 167 ARG A C 1
ATOM 1314 O O . ARG A 1 167 ? 4.616 -13.626 -10.005 1.00 97.12 167 ARG A O 1
ATOM 1321 N N . PRO A 1 168 ? 6.513 -12.885 -10.963 1.00 97.81 168 PRO A N 1
ATOM 1322 C CA . PRO A 1 168 ? 7.393 -13.416 -9.916 1.00 97.81 168 PRO A CA 1
ATOM 1323 C C . PRO A 1 168 ? 7.023 -12.958 -8.494 1.00 97.81 168 PRO A C 1
ATOM 1325 O O . PRO A 1 168 ? 7.108 -13.752 -7.553 1.00 97.81 168 PRO A O 1
ATOM 1328 N N . VAL A 1 169 ? 6.503 -11.732 -8.354 1.00 97.19 169 VAL A N 1
ATOM 1329 C CA . VAL A 1 169 ? 6.077 -11.163 -7.066 1.00 97.19 169 VAL A CA 1
ATOM 1330 C C . VAL A 1 169 ? 4.998 -11.996 -6.356 1.00 97.19 169 VAL A C 1
ATOM 1332 O O . VAL A 1 169 ? 5.016 -12.100 -5.129 1.00 97.19 169 VAL A O 1
ATOM 1335 N N . LEU A 1 170 ? 4.121 -12.692 -7.094 1.00 97.31 170 LEU A N 1
ATOM 1336 C CA . LEU A 1 170 ? 3.136 -13.608 -6.501 1.00 97.31 170 LEU A CA 1
ATOM 1337 C C . LEU A 1 170 ? 3.822 -14.773 -5.782 1.00 97.31 170 LEU A C 1
ATOM 1339 O O . LEU A 1 170 ? 3.527 -15.072 -4.624 1.00 97.31 170 LEU A O 1
ATOM 1343 N N . LYS A 1 171 ? 4.786 -15.415 -6.455 1.00 96.25 171 LYS A N 1
ATOM 1344 C CA . LYS A 1 171 ? 5.558 -16.524 -5.879 1.00 96.25 171 LYS A CA 1
ATOM 1345 C C . LYS A 1 171 ? 6.321 -16.065 -4.636 1.00 96.25 171 LYS A C 1
ATOM 1347 O O . LYS A 1 171 ? 6.399 -16.816 -3.663 1.00 96.25 171 LYS A O 1
ATOM 1352 N N . ARG A 1 172 ? 6.848 -14.837 -4.646 1.00 94.94 172 ARG A N 1
ATOM 1353 C CA . ARG A 1 172 ? 7.542 -14.241 -3.501 1.00 94.94 172 ARG A CA 1
ATOM 1354 C C . ARG A 1 172 ? 6.634 -14.067 -2.291 1.00 94.94 172 ARG A C 1
ATOM 1356 O O . ARG A 1 172 ? 7.005 -14.509 -1.208 1.00 94.94 172 ARG A O 1
ATOM 1363 N N . VAL A 1 173 ? 5.456 -13.474 -2.468 1.00 94.56 173 VAL A N 1
ATOM 1364 C CA . VAL A 1 173 ? 4.517 -13.253 -1.357 1.00 94.56 173 VAL A CA 1
ATOM 1365 C C . VAL A 1 173 ? 4.038 -14.580 -0.775 1.00 94.56 173 VAL A C 1
ATOM 1367 O O . VAL A 1 173 ? 4.027 -14.744 0.443 1.00 94.56 173 VAL A O 1
ATOM 1370 N N . LEU A 1 174 ? 3.749 -15.575 -1.620 1.00 95.19 174 LEU A N 1
ATOM 1371 C CA . LEU A 1 174 ? 3.404 -16.922 -1.158 1.00 95.19 174 LEU A CA 1
ATOM 1372 C C . LEU A 1 174 ? 4.546 -17.581 -0.367 1.00 95.19 174 LEU A C 1
ATOM 1374 O O . LEU A 1 174 ? 4.298 -18.248 0.637 1.00 95.19 174 LEU A O 1
ATOM 1378 N N . ALA A 1 175 ? 5.800 -17.401 -0.792 1.00 93.94 175 ALA A N 1
ATOM 1379 C CA . ALA A 1 175 ? 6.959 -17.910 -0.060 1.00 93.94 175 ALA A CA 1
ATOM 1380 C C . ALA A 1 175 ? 7.133 -17.211 1.300 1.00 93.94 175 ALA A C 1
ATOM 1382 O O . ALA A 1 175 ? 7.353 -17.887 2.304 1.00 93.94 175 ALA A O 1
ATOM 1383 N N . MET A 1 176 ? 6.969 -15.884 1.352 1.00 92.69 176 MET A N 1
ATOM 1384 C CA . MET A 1 176 ? 7.006 -15.116 2.603 1.00 92.69 176 MET A CA 1
ATOM 1385 C C . MET A 1 176 ? 5.891 -15.544 3.559 1.00 92.69 176 MET A C 1
ATOM 1387 O O . MET A 1 176 ? 6.158 -15.799 4.728 1.00 92.69 176 MET A O 1
ATOM 1391 N N . GLN A 1 177 ? 4.664 -15.719 3.063 1.00 91.62 177 GLN A N 1
ATOM 1392 C CA . GLN A 1 177 ? 3.546 -16.205 3.870 1.00 91.62 177 GLN A CA 1
ATOM 1393 C C . GLN A 1 177 ? 3.844 -17.586 4.473 1.00 91.62 177 GLN A C 1
ATOM 1395 O O . GLN A 1 177 ? 3.579 -17.818 5.649 1.00 91.62 177 GLN A O 1
ATOM 1400 N N . LYS A 1 178 ? 4.415 -18.511 3.690 1.00 92.56 178 LYS A N 1
ATOM 1401 C CA . LYS A 1 178 ? 4.815 -19.838 4.190 1.00 92.56 178 LYS A CA 1
ATOM 1402 C C . LYS A 1 178 ? 5.879 -19.750 5.284 1.00 92.56 178 LYS A C 1
ATOM 1404 O O . LYS A 1 178 ? 5.822 -20.539 6.222 1.00 92.56 178 LYS A O 1
ATOM 1409 N N . LEU A 1 179 ? 6.820 -18.814 5.159 1.00 89.88 179 LEU A N 1
ATOM 1410 C CA . LEU A 1 179 ? 7.864 -18.580 6.155 1.00 89.88 179 LEU A CA 1
ATOM 1411 C C . LEU A 1 179 ? 7.271 -18.017 7.453 1.00 89.88 179 LEU A C 1
ATOM 1413 O O . LEU A 1 179 ? 7.550 -18.555 8.515 1.00 89.88 179 LEU A O 1
ATOM 1417 N N . LEU A 1 180 ? 6.388 -17.019 7.362 1.00 88.12 180 LEU A N 1
ATOM 1418 C CA . LEU A 1 180 ? 5.764 -16.360 8.519 1.00 88.12 180 LEU A CA 1
ATOM 1419 C C . LEU A 1 180 ? 4.712 -17.216 9.241 1.00 88.12 180 LEU A C 1
ATOM 1421 O O . LEU A 1 180 ? 4.401 -16.960 10.398 1.00 88.12 180 LEU A O 1
ATOM 1425 N N . ARG A 1 181 ? 4.159 -18.248 8.588 1.00 88.56 181 ARG A N 1
ATOM 1426 C CA . ARG A 1 181 ? 3.260 -19.219 9.243 1.00 88.56 181 ARG A CA 1
ATOM 1427 C C . ARG A 1 181 ? 3.961 -20.067 10.299 1.00 88.56 181 ARG A C 1
ATOM 1429 O O . ARG A 1 181 ? 3.288 -20.629 11.158 1.00 88.56 181 ARG A O 1
ATOM 1436 N N . LYS A 1 182 ? 5.282 -20.216 10.203 1.00 86.44 182 LYS A N 1
ATOM 1437 C CA . LYS A 1 182 ? 6.077 -20.901 11.216 1.00 86.44 182 LYS A CA 1
ATOM 1438 C C . LYS A 1 182 ? 6.652 -19.834 12.147 1.00 86.44 182 LYS A C 1
ATOM 1440 O O . LYS A 1 182 ? 7.248 -18.883 11.641 1.00 86.44 182 LYS A O 1
ATOM 1445 N N . PRO A 1 183 ? 6.502 -19.961 13.476 1.00 77.81 183 PRO A N 1
ATOM 1446 C CA . PRO A 1 183 ? 7.209 -19.071 14.384 1.00 77.81 183 PRO A CA 1
ATOM 1447 C C . PRO A 1 183 ? 8.710 -19.178 14.096 1.00 77.81 183 PRO A C 1
ATOM 1449 O O . PRO A 1 183 ? 9.217 -20.277 13.865 1.00 77.81 183 PRO A O 1
ATOM 1452 N N . LEU A 1 184 ? 9.418 -18.045 14.113 1.00 72.19 184 LEU A N 1
ATOM 1453 C CA . LEU A 1 184 ? 10.860 -17.973 13.827 1.00 72.19 184 LEU A CA 1
ATOM 1454 C C . LEU A 1 184 ? 11.724 -18.738 14.852 1.00 72.19 184 LEU A C 1
ATOM 1456 O O . LEU A 1 184 ? 12.934 -18.834 14.682 1.00 72.19 184 LEU A O 1
ATOM 1460 N N . GLY A 1 185 ? 11.098 -19.319 15.880 1.00 77.38 185 GLY A N 1
ATOM 1461 C CA . GLY A 1 185 ? 11.768 -19.954 17.003 1.00 77.38 185 GLY A CA 1
ATOM 1462 C C . GLY A 1 185 ? 12.319 -18.921 17.991 1.00 77.38 185 GLY A C 1
ATOM 1463 O O . GLY A 1 185 ? 12.096 -17.719 17.827 1.00 77.38 185 GLY A O 1
ATOM 1464 N N . PRO A 1 186 ? 13.003 -19.374 19.052 1.00 79.44 186 PRO A N 1
ATOM 1465 C CA . PRO A 1 186 ? 13.736 -18.481 19.941 1.00 79.44 186 PRO A CA 1
ATOM 1466 C C . PRO A 1 186 ? 14.841 -17.743 19.170 1.00 79.44 186 PRO A C 1
ATOM 1468 O O . PRO A 1 186 ? 15.444 -18.299 18.252 1.00 79.44 186 PRO A O 1
ATOM 1471 N N . LEU A 1 187 ? 15.118 -16.493 19.553 1.00 78.19 187 LEU A N 1
ATOM 1472 C CA . LEU A 1 187 ? 16.206 -15.705 18.972 1.00 78.19 187 LEU A CA 1
ATOM 1473 C C . LEU A 1 187 ? 17.548 -16.393 19.258 1.00 78.19 187 LEU A C 1
ATOM 1475 O O . LEU A 1 187 ? 18.024 -16.387 20.391 1.00 78.19 187 LEU A O 1
ATOM 1479 N N . VAL A 1 188 ? 18.164 -16.960 18.222 1.00 82.25 188 VAL A N 1
ATOM 1480 C CA . VAL A 1 188 ? 19.532 -17.481 18.286 1.00 82.25 188 VAL A CA 1
ATOM 1481 C C . VAL A 1 188 ? 20.460 -16.392 17.768 1.00 82.25 188 VAL A C 1
ATOM 1483 O O . VAL A 1 188 ? 20.522 -16.132 16.568 1.00 82.25 188 VAL A O 1
ATOM 1486 N N . LEU A 1 189 ? 21.144 -15.706 18.683 1.00 78.56 189 LEU A N 1
ATOM 1487 C CA . LEU A 1 189 ? 22.190 -14.758 18.313 1.00 78.56 189 LEU A CA 1
ATOM 1488 C C . LEU A 1 189 ? 23.411 -15.537 17.796 1.00 78.56 189 LEU A C 1
ATOM 1490 O O . LEU A 1 189 ? 23.758 -16.559 18.393 1.00 78.56 189 LEU A O 1
ATOM 1494 N N . PRO A 1 190 ? 24.077 -15.080 16.720 1.00 78.94 190 PRO A N 1
ATOM 1495 C CA . PRO A 1 190 ? 25.323 -15.695 16.280 1.00 78.94 190 PRO A CA 1
ATOM 1496 C C . PRO A 1 190 ? 26.360 -15.626 17.406 1.00 78.94 190 PRO A C 1
ATOM 1498 O O . PRO A 1 190 ? 26.449 -14.623 18.124 1.00 78.94 190 PRO A O 1
ATOM 1501 N N . ALA A 1 191 ? 27.138 -16.698 17.575 1.00 78.12 191 ALA A N 1
ATOM 1502 C CA . ALA A 1 191 ? 28.207 -16.727 18.562 1.00 78.12 191 ALA A CA 1
ATOM 1503 C C . ALA A 1 191 ? 29.196 -15.587 18.271 1.00 78.12 191 ALA A C 1
ATOM 1505 O O . ALA A 1 191 ? 29.574 -15.336 17.123 1.00 78.12 191 ALA A O 1
ATOM 1506 N N . ARG A 1 192 ? 29.587 -14.863 19.323 1.00 60.31 192 ARG A N 1
ATOM 1507 C CA . ARG A 1 192 ? 30.479 -13.698 19.261 1.00 60.31 192 ARG A CA 1
ATOM 1508 C C . ARG A 1 192 ? 31.885 -14.170 18.842 1.00 60.31 192 ARG A C 1
ATOM 1510 O O . ARG A 1 192 ? 32.725 -14.417 19.695 1.00 60.31 192 ARG A O 1
ATOM 1517 N N . GLY A 1 193 ? 32.106 -14.372 17.542 1.00 60.12 193 GLY A N 1
ATOM 1518 C CA . GLY A 1 193 ? 33.365 -14.898 16.995 1.00 60.12 193 GLY A CA 1
ATOM 1519 C C . GLY A 1 193 ? 33.357 -15.261 15.504 1.00 60.12 193 GLY A C 1
ATOM 1520 O O . GLY A 1 193 ? 34.422 -15.313 14.903 1.00 60.12 193 GLY A O 1
ATOM 1521 N N . GLU A 1 194 ? 32.196 -15.454 14.871 1.00 55.59 194 GLU A N 1
ATOM 1522 C CA . GLU A 1 194 ? 32.142 -15.861 13.448 1.00 55.59 194 GLU A CA 1
ATOM 1523 C C . GLU A 1 194 ? 32.153 -14.686 12.450 1.00 55.59 194 GLU A C 1
ATOM 1525 O O . GLU A 1 194 ? 32.282 -14.890 11.248 1.00 55.59 194 GLU A O 1
ATOM 1530 N N . ALA A 1 195 ? 32.072 -13.436 12.922 1.00 54.19 195 ALA A N 1
ATOM 1531 C CA . ALA A 1 195 ? 32.034 -12.250 12.054 1.00 54.19 195 ALA A CA 1
ATOM 1532 C C . ALA A 1 195 ? 33.407 -11.816 11.492 1.00 54.19 195 ALA A C 1
ATOM 1534 O O . ALA A 1 195 ? 33.473 -10.842 10.750 1.00 54.19 195 ALA A O 1
ATOM 1535 N N . SER A 1 196 ? 34.496 -12.506 11.844 1.00 51.12 196 SER A N 1
ATOM 1536 C CA . SER A 1 196 ? 35.865 -12.193 11.398 1.00 51.12 196 SER A CA 1
ATOM 1537 C C . SER A 1 196 ? 36.453 -13.212 10.415 1.00 51.12 196 SER A C 1
ATOM 1539 O O . SER A 1 196 ? 37.645 -13.162 10.134 1.00 51.12 196 SER A O 1
ATOM 1541 N N . GLN A 1 197 ? 35.647 -14.135 9.887 1.00 45.56 197 GLN A N 1
ATOM 1542 C CA . GLN A 1 197 ? 36.069 -15.068 8.840 1.00 45.56 197 GLN A CA 1
ATOM 1543 C C . GLN A 1 197 ? 35.143 -14.939 7.637 1.00 45.56 197 GLN A C 1
ATOM 1545 O O . GLN A 1 197 ? 34.271 -15.772 7.436 1.00 45.56 197 GLN A O 1
ATOM 1550 N N . ASN A 1 198 ? 35.276 -13.836 6.907 1.00 44.56 198 ASN A N 1
ATOM 1551 C CA . ASN A 1 198 ? 35.110 -13.756 5.456 1.00 44.56 198 ASN A CA 1
ATOM 1552 C C . ASN A 1 198 ? 35.532 -12.339 5.056 1.00 44.56 198 ASN A C 1
ATOM 1554 O O . ASN A 1 198 ? 34.832 -11.373 5.359 1.00 44.56 198 ASN A O 1
ATOM 1558 N N . GLU A 1 199 ? 36.736 -12.272 4.486 1.00 38.47 199 GLU A N 1
ATOM 1559 C CA . GLU A 1 199 ? 37.361 -11.120 3.824 1.00 38.47 199 GLU A CA 1
ATOM 1560 C C . GLU A 1 199 ? 36.450 -10.442 2.789 1.00 38.47 199 GLU A C 1
ATOM 1562 O O . GLU A 1 199 ? 35.636 -11.146 2.142 1.00 38.47 199 GLU A O 1
#